Protein AF-0000000083479465 (afdb_homodimer)

Sequence (198 aa):
IEPIYNLNRIIRLQAVLEIITNQTAAALDLLADQSTQMRNAIYQHHMVLDYLLAEEGGVCAKLNESNCCIQIDDNGKAVKQLTKEMRKLAHVPVQTWGGIEPIYNLNRIIRLQAVLEIITNQTAAALDLLADQSTQMRNAIYQHHMVLDYLLAEEGGVCAKLNESNCCIQIDDNGKAVKQLTKEMRKLAHVPVQTWGG

Structure (mmCIF, N/CA/C/O backbone):
data_AF-0000000083479465-model_v1
#
loop_
_entity.id
_entity.type
_entity.pdbx_description
1 polymer 'ENR1 protein'
#
loop_
_atom_site.group_PDB
_atom_site.id
_atom_site.type_symbol
_atom_site.label_atom_id
_atom_site.label_alt_id
_atom_site.label_comp_id
_atom_site.label_asym_id
_atom_site.label_entity_id
_atom_site.label_seq_id
_atom_site.pdbx_PDB_ins_code
_atom_site.Cartn_x
_atom_site.Cartn_y
_atom_site.Cartn_z
_atom_site.occupancy
_atom_site.B_iso_or_equiv
_atom_site.auth_seq_id
_atom_site.auth_comp_id
_atom_site.auth_asym_id
_atom_site.auth_atom_id
_atom_site.pdbx_PDB_model_num
ATOM 1 N N . ILE A 1 1 ? -3.461 41.312 18.312 1 51.47 1 ILE A N 1
ATOM 2 C CA . ILE A 1 1 ? -3.863 40.875 16.984 1 51.47 1 ILE A CA 1
ATOM 3 C C . ILE A 1 1 ? -3.033 39.688 16.531 1 51.47 1 ILE A C 1
ATOM 5 O O . ILE A 1 1 ? -3.557 38.75 15.93 1 51.47 1 ILE A O 1
ATOM 9 N N . GLU A 1 2 ? -1.695 39.656 17.016 1 63.09 2 GLU A N 1
ATOM 10 C CA . GLU A 1 2 ? -0.665 38.688 16.641 1 63.09 2 GLU A CA 1
ATOM 11 C C . GLU A 1 2 ? -1.03 37.281 17.109 1 63.09 2 GLU A C 1
ATOM 13 O O . GLU A 1 2 ? -0.775 36.312 16.406 1 63.09 2 GLU A O 1
ATOM 18 N N . PRO A 1 3 ? -1.924 37.219 18.203 1 70.12 3 PRO A N 1
ATOM 19 C CA . PRO A 1 3 ? -2.283 35.906 18.734 1 70.12 3 PRO A CA 1
ATOM 20 C C . PRO A 1 3 ? -3.281 35.156 17.844 1 70.12 3 PRO A C 1
ATOM 22 O O . PRO A 1 3 ? -3.182 33.938 17.688 1 70.12 3 PRO A O 1
ATOM 25 N N . ILE A 1 4 ? -4.102 35.938 17.109 1 77.31 4 ILE A N 1
ATOM 26 C CA . ILE A 1 4 ? -5.141 35.281 16.312 1 77.31 4 ILE A CA 1
ATOM 27 C C . ILE A 1 4 ? -4.527 34.688 15.047 1 77.31 4 ILE A C 1
ATOM 29 O O . ILE A 1 4 ? -4.926 33.594 14.609 1 77.31 4 ILE A O 1
ATOM 33 N N . TYR A 1 5 ? -3.527 35.406 14.547 1 79.44 5 TYR A N 1
ATOM 34 C CA . TYR A 1 5 ? -2.869 34.906 13.344 1 79.44 5 TYR A CA 1
ATOM 35 C C . TYR A 1 5 ? -2.164 33.594 13.594 1 79.44 5 TYR A C 1
ATOM 37 O O . TYR A 1 5 ? -2.309 32.656 12.82 1 79.44 5 TYR A O 1
ATOM 45 N N . ASN A 1 6 ? -1.489 33.5 14.711 1 84.81 6 ASN A N 1
ATOM 46 C CA . ASN A 1 6 ? -0.799 32.25 15.062 1 84.81 6 ASN A CA 1
ATOM 47 C C . ASN A 1 6 ? -1.782 31.109 15.297 1 84.81 6 ASN A C 1
ATOM 49 O O . ASN A 1 6 ? -1.533 29.969 14.891 1 84.81 6 ASN A O 1
ATOM 53 N N . LEU A 1 7 ? -2.834 31.469 15.945 1 86.31 7 LEU A N 1
ATOM 54 C CA . LEU A 1 7 ? -3.855 30.453 16.188 1 86.31 7 LEU A CA 1
ATOM 55 C C . LEU A 1 7 ? -4.438 29.938 14.883 1 86.31 7 LEU A C 1
ATOM 57 O O . LEU A 1 7 ? -4.625 28.719 14.719 1 86.31 7 LEU A O 1
ATOM 61 N N . ASN A 1 8 ? -4.723 30.797 13.922 1 86.75 8 ASN A N 1
ATOM 62 C CA . ASN A 1 8 ? -5.242 30.406 12.617 1 86.75 8 ASN A CA 1
ATOM 63 C C . ASN A 1 8 ? -4.262 29.516 11.867 1 86.75 8 ASN A C 1
ATOM 65 O O . ASN A 1 8 ? -4.668 28.547 11.219 1 86.75 8 ASN A O 1
ATOM 69 N N . ARG A 1 9 ? -3.027 29.828 11.961 1 87.25 9 ARG A N 1
ATOM 70 C CA . ARG A 1 9 ? -2.01 29 11.305 1 87.25 9 ARG A CA 1
ATOM 71 C C . ARG A 1 9 ? -1.938 27.609 11.93 1 87.25 9 ARG A C 1
ATOM 73 O O . ARG A 1 9 ? -1.746 26.625 11.227 1 87.25 9 ARG A O 1
ATOM 80 N N . ILE A 1 10 ? -2.059 27.469 13.211 1 89.75 10 ILE A N 1
ATOM 81 C CA . ILE A 1 10 ? -2.027 26.188 13.906 1 89.75 10 ILE A CA 1
ATOM 82 C C . ILE A 1 10 ? -3.246 25.359 13.516 1 89.75 10 ILE A C 1
ATOM 84 O O . ILE A 1 10 ? -3.131 24.156 13.266 1 89.75 10 ILE A O 1
ATOM 88 N N . ILE A 1 11 ? -4.391 25.984 13.438 1 89.5 11 ILE A N 1
ATOM 89 C CA . ILE A 1 11 ? -5.621 25.297 13.047 1 89.5 11 ILE A CA 1
ATOM 90 C C . ILE A 1 11 ? -5.477 24.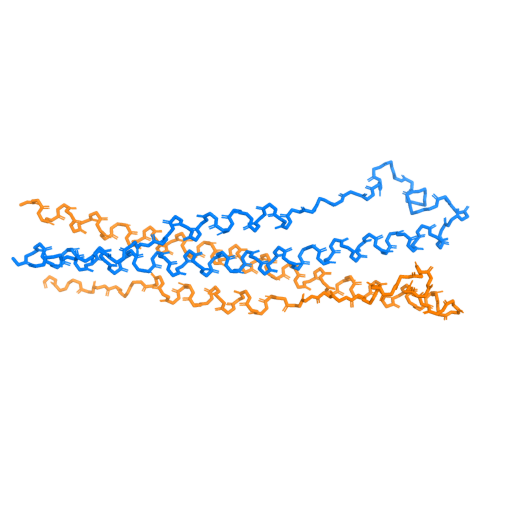766 11.625 1 89.5 11 ILE A C 1
ATOM 92 O O . ILE A 1 11 ? -5.863 23.625 11.344 1 89.5 11 ILE A O 1
ATOM 96 N N . ARG A 1 12 ? -4.93 25.516 10.734 1 89.62 12 ARG A N 1
ATOM 97 C CA . ARG A 1 12 ? -4.711 25.062 9.367 1 89.62 12 ARG A CA 1
ATOM 98 C C . ARG A 1 12 ? -3.738 23.891 9.328 1 89.62 12 ARG A C 1
ATOM 100 O O . ARG A 1 12 ? -3.949 22.922 8.586 1 89.62 12 ARG A O 1
ATOM 107 N N . LEU A 1 13 ? -2.699 23.984 10.102 1 92.06 13 LEU A N 1
ATOM 108 C CA . LEU A 1 13 ? -1.713 22.922 10.156 1 92.06 13 LEU A CA 1
ATOM 109 C C . LEU A 1 13 ? -2.34 21.625 10.68 1 92.06 13 LEU A C 1
ATOM 111 O O . LEU A 1 13 ? -2.033 20.547 10.188 1 92.06 13 LEU A O 1
ATOM 115 N N . GLN A 1 14 ? -3.143 21.734 11.641 1 93 14 GLN A N 1
ATOM 116 C CA . GLN A 1 14 ? -3.838 20.562 12.18 1 93 14 GLN A CA 1
ATOM 117 C C . GLN A 1 14 ? -4.738 19.922 11.125 1 93 14 GLN A C 1
ATOM 119 O O . GLN A 1 14 ? -4.801 18.703 11.016 1 93 14 GLN A O 1
ATOM 124 N N . ALA A 1 15 ? -5.434 20.719 10.391 1 92.88 15 ALA A N 1
ATOM 125 C CA . ALA A 1 15 ? -6.305 20.219 9.336 1 92.88 15 ALA A CA 1
ATOM 126 C C . ALA A 1 15 ? -5.496 19.516 8.25 1 92.88 15 ALA A C 1
ATOM 128 O O . ALA A 1 15 ? -5.879 18.438 7.789 1 92.88 15 ALA A O 1
ATOM 129 N N . VAL A 1 16 ? -4.434 20.078 7.863 1 94.06 16 VAL A N 1
ATOM 130 C CA . VAL A 1 16 ? -3.58 19.484 6.836 1 94.06 16 VAL A CA 1
ATOM 131 C C . VAL A 1 16 ? -3.008 18.172 7.336 1 94.06 16 VAL A C 1
ATOM 133 O O . VAL A 1 16 ? -2.975 17.172 6.598 1 94.06 16 VAL A O 1
ATOM 136 N N . LEU A 1 17 ? -2.58 18.109 8.539 1 95.88 17 LEU A N 1
ATOM 137 C CA . LEU A 1 17 ? -2.057 16.891 9.133 1 95.88 17 LEU A CA 1
ATOM 138 C C . LEU A 1 17 ? -3.107 15.781 9.117 1 95.88 17 LEU A C 1
ATOM 140 O O . LEU A 1 17 ? -2.803 14.633 8.789 1 95.88 17 LEU A O 1
ATOM 144 N N . GLU A 1 18 ? -4.293 16.094 9.484 1 96.62 18 GLU A N 1
ATOM 145 C CA . GLU A 1 18 ? -5.375 15.109 9.492 1 96.62 18 GLU A CA 1
ATOM 146 C C . GLU A 1 18 ? -5.629 14.555 8.094 1 96.62 18 GLU A C 1
ATOM 148 O O . GLU A 1 18 ? -5.762 13.344 7.906 1 96.62 18 GLU A O 1
ATOM 153 N N . ILE A 1 19 ? -5.695 15.398 7.113 1 97.19 19 ILE A N 1
ATOM 154 C CA . ILE A 1 19 ? -5.973 14.977 5.746 1 97.19 19 ILE A CA 1
ATOM 155 C C . ILE A 1 19 ? -4.84 14.086 5.238 1 97.19 19 ILE A C 1
ATOM 157 O O . ILE A 1 19 ? -5.086 13.023 4.668 1 97.19 19 ILE A O 1
ATOM 161 N N . ILE A 1 20 ? -3.623 14.492 5.477 1 97.94 20 ILE A N 1
ATOM 162 C CA . ILE A 1 20 ? -2.473 13.719 5.016 1 97.94 20 ILE A CA 1
ATOM 163 C C . ILE A 1 20 ? -2.459 12.352 5.695 1 97.94 20 ILE A C 1
ATOM 165 O O . ILE A 1 20 ? -2.158 11.344 5.062 1 97.94 20 ILE A O 1
ATOM 169 N N . THR A 1 21 ? -2.742 12.328 6.98 1 98.25 21 THR A N 1
ATOM 170 C CA . THR A 1 21 ? -2.797 11.07 7.707 1 98.25 21 THR A CA 1
ATOM 171 C C . THR A 1 21 ? -3.859 10.148 7.113 1 98.25 21 THR A C 1
ATOM 173 O O . THR A 1 21 ? -3.617 8.953 6.918 1 98.25 21 THR A O 1
ATOM 176 N N . ASN A 1 22 ? -5.012 10.703 6.801 1 98.06 22 ASN A N 1
ATOM 177 C CA . ASN A 1 22 ? -6.086 9.914 6.211 1 98.06 22 ASN A CA 1
ATOM 178 C C . ASN A 1 22 ? -5.703 9.383 4.832 1 98.06 22 ASN A C 1
ATOM 180 O O . ASN A 1 22 ? -5.996 8.234 4.504 1 98.06 22 ASN A O 1
ATOM 184 N N . GLN A 1 23 ? -5.066 10.18 4.066 1 98.5 23 GLN A N 1
ATOM 185 C CA . GLN A 1 23 ? -4.641 9.742 2.74 1 98.5 23 GLN A CA 1
ATOM 186 C C . GLN A 1 23 ? -3.539 8.695 2.83 1 98.5 23 GLN A C 1
ATOM 188 O O . GLN A 1 23 ? -3.529 7.73 2.061 1 98.5 23 GLN A O 1
ATOM 193 N N . THR A 1 24 ? -2.617 8.852 3.758 1 98.81 24 THR A N 1
ATOM 194 C CA . THR A 1 24 ? -1.591 7.844 3.992 1 98.81 24 THR A CA 1
ATOM 195 C C . THR A 1 24 ? -2.221 6.512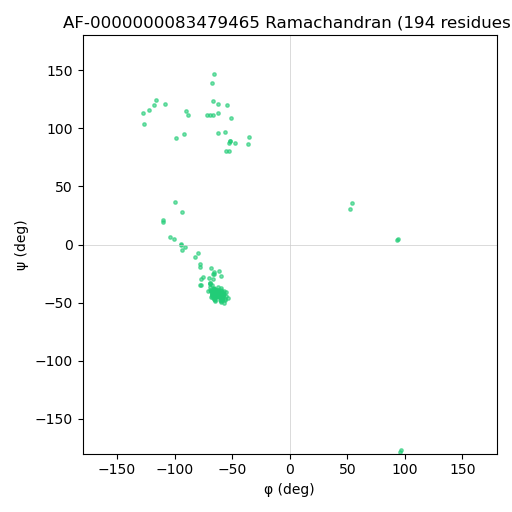 4.395 1 98.81 24 THR A C 1
ATOM 197 O O . THR A 1 24 ? -1.868 5.465 3.854 1 98.81 24 THR A O 1
ATOM 200 N N . ALA A 1 25 ? -3.15 6.578 5.348 1 98.75 25 ALA A N 1
ATOM 201 C CA . ALA A 1 25 ? -3.846 5.379 5.809 1 98.75 25 ALA A CA 1
ATOM 202 C C . ALA A 1 25 ? -4.586 4.699 4.66 1 98.75 25 ALA A C 1
ATOM 204 O O . ALA A 1 25 ? -4.559 3.471 4.535 1 98.75 25 ALA A O 1
ATOM 205 N N . ALA A 1 26 ? -5.203 5.461 3.846 1 98.75 26 ALA A N 1
ATOM 206 C CA . ALA A 1 26 ? -5.93 4.91 2.703 1 98.75 26 ALA A CA 1
ATOM 207 C C . ALA A 1 26 ? -4.98 4.207 1.739 1 98.75 26 ALA A C 1
ATOM 209 O O . ALA A 1 26 ? -5.293 3.129 1.226 1 98.75 26 ALA A O 1
ATOM 210 N N . ALA A 1 27 ? -3.852 4.832 1.471 1 98.81 27 ALA A N 1
ATOM 211 C CA . ALA A 1 27 ? -2.863 4.215 0.59 1 98.81 27 ALA A CA 1
ATOM 212 C C . ALA A 1 27 ? -2.354 2.9 1.176 1 98.81 27 ALA A C 1
ATOM 214 O O . ALA A 1 27 ? -2.227 1.902 0.461 1 98.81 27 ALA A O 1
ATOM 215 N N . LEU A 1 28 ? -2.096 2.926 2.434 1 98.75 28 LEU A N 1
ATOM 216 C CA . LEU A 1 28 ? -1.63 1.72 3.109 1 98.75 28 LEU A CA 1
ATOM 217 C C . LEU A 1 28 ? -2.695 0.63 3.076 1 98.75 28 LEU A C 1
ATOM 219 O O . LEU A 1 28 ? -2.379 -0.548 2.895 1 98.75 28 LEU A O 1
ATOM 223 N N . ASP A 1 29 ? -3.945 0.962 3.254 1 98.69 29 ASP A N 1
ATOM 224 C CA . ASP A 1 29 ? -5.035 -0.004 3.158 1 98.69 29 ASP A CA 1
ATOM 225 C C . ASP A 1 29 ? -5.062 -0.669 1.784 1 98.69 29 ASP A C 1
ATOM 227 O O . ASP A 1 29 ? -5.215 -1.888 1.682 1 98.69 29 ASP A O 1
ATOM 231 N N . LEU A 1 30 ? -4.957 0.184 0.794 1 98.5 30 LEU A N 1
ATOM 232 C CA . LEU A 1 30 ? -4.996 -0.327 -0.571 1 98.5 30 LEU A CA 1
ATOM 233 C C . LEU A 1 30 ? -3.852 -1.305 -0.819 1 98.5 30 LEU A C 1
ATOM 235 O O . LEU A 1 30 ? -4.055 -2.371 -1.405 1 98.5 30 LEU A O 1
ATOM 239 N N . LEU A 1 31 ? -2.662 -0.962 -0.35 1 98.38 31 LEU A N 1
ATOM 240 C CA . LEU A 1 31 ? -1.502 -1.824 -0.547 1 98.38 31 LEU A CA 1
ATOM 241 C C . LEU A 1 31 ? -1.63 -3.104 0.273 1 98.38 31 LEU A C 1
ATOM 243 O O . LEU A 1 31 ? -1.225 -4.18 -0.178 1 98.38 31 LEU A O 1
ATOM 247 N N . ALA A 1 32 ? -2.184 -2.994 1.429 1 98 32 ALA A N 1
ATOM 248 C CA . ALA A 1 32 ? -2.404 -4.172 2.266 1 98 32 ALA A CA 1
ATOM 249 C C . ALA A 1 32 ? -3.395 -5.129 1.613 1 98 32 ALA A C 1
ATOM 251 O O . ALA A 1 32 ? -3.178 -6.344 1.602 1 98 32 ALA A O 1
ATOM 252 N N . ASP A 1 33 ? -4.477 -4.59 1.079 1 96.94 33 ASP A N 1
ATOM 253 C CA . ASP A 1 33 ? -5.453 -5.422 0.384 1 96.94 33 ASP A CA 1
ATOM 254 C C . ASP A 1 33 ? -4.812 -6.164 -0.785 1 96.94 33 ASP A C 1
ATOM 256 O O . ASP A 1 33 ? -5.008 -7.371 -0.943 1 96.94 33 ASP A O 1
ATOM 260 N N . GLN A 1 34 ? -4.094 -5.414 -1.543 1 96.94 34 GLN A N 1
ATOM 261 C CA . GLN A 1 34 ? -3.461 -6.027 -2.705 1 96.94 34 GLN A CA 1
ATOM 262 C C . GLN A 1 34 ? -2.439 -7.078 -2.285 1 96.94 34 GLN A C 1
ATOM 264 O O . GLN A 1 34 ? -2.318 -8.125 -2.926 1 96.94 34 GLN A O 1
ATOM 269 N N . SER A 1 35 ? -1.685 -6.824 -1.268 1 96.06 35 SER A N 1
ATOM 270 C CA . SER A 1 35 ? -0.712 -7.785 -0.753 1 96.06 35 SER A CA 1
ATOM 271 C C . SER A 1 35 ? -1.391 -9.078 -0.309 1 96.06 35 SER A C 1
ATOM 273 O O . SER A 1 35 ? -0.879 -10.172 -0.56 1 96.06 35 SER A O 1
ATOM 275 N N . THR A 1 36 ? -2.496 -9.008 0.326 1 96.06 36 THR A N 1
ATOM 276 C CA . THR A 1 36 ? -3.25 -10.18 0.743 1 96.06 36 THR A CA 1
ATOM 277 C C . THR A 1 36 ? -3.707 -10.992 -0.469 1 96.06 36 THR A C 1
ATOM 279 O O . THR A 1 36 ? -3.611 -12.219 -0.475 1 96.06 36 THR A O 1
ATOM 282 N N . GLN A 1 37 ? -4.199 -10.273 -1.467 1 94.5 37 GLN A N 1
ATOM 283 C CA . GLN A 1 37 ? -4.617 -10.945 -2.693 1 94.5 37 GLN A CA 1
ATOM 284 C C . GLN A 1 37 ? -3.447 -11.656 -3.361 1 94.5 37 GLN A C 1
ATOM 286 O O . GLN A 1 37 ? -3.582 -12.789 -3.814 1 94.5 37 GLN A O 1
ATOM 291 N N . MET A 1 38 ? -2.293 -11.008 -3.426 1 95.12 38 MET A N 1
ATOM 292 C CA . MET A 1 38 ? -1.11 -11.602 -4.043 1 95.12 38 MET A CA 1
ATOM 293 C C . MET A 1 38 ? -0.644 -12.82 -3.258 1 95.12 38 MET A C 1
ATOM 295 O O . MET A 1 38 ? -0.289 -13.844 -3.846 1 95.12 38 MET A O 1
ATOM 299 N N . ARG A 1 39 ? -0.667 -12.664 -1.971 1 94.31 39 ARG A N 1
ATOM 300 C CA . ARG A 1 39 ? -0.305 -13.789 -1.111 1 94.31 39 ARG A CA 1
ATOM 301 C C . ARG A 1 39 ? -1.17 -15.008 -1.41 1 94.31 39 ARG A C 1
ATOM 303 O O . ARG A 1 39 ? -0.656 -16.125 -1.56 1 94.31 39 ARG A O 1
ATOM 310 N N . ASN A 1 40 ? -2.459 -14.844 -1.522 1 93.19 40 ASN A N 1
ATOM 311 C CA . ASN A 1 40 ? -3.383 -15.938 -1.794 1 93.19 40 ASN A CA 1
ATOM 312 C C . ASN A 1 40 ? -3.109 -16.578 -3.152 1 93.19 40 ASN A C 1
ATOM 314 O O . ASN A 1 40 ? -3.107 -17.797 -3.277 1 93.19 40 ASN A O 1
ATOM 318 N N . ALA A 1 41 ? -2.873 -15.742 -4.113 1 93.44 41 ALA A N 1
ATOM 319 C CA . ALA A 1 41 ? -2.592 -16.25 -5.453 1 93.44 41 ALA A CA 1
ATOM 320 C C . ALA A 1 41 ? -1.305 -17.078 -5.469 1 93.44 41 ALA A C 1
ATOM 322 O O . ALA A 1 41 ? -1.244 -18.141 -6.094 1 93.44 41 ALA A O 1
ATOM 323 N N . ILE A 1 42 ? -0.313 -16.609 -4.82 1 94.62 42 ILE A N 1
ATOM 324 C CA . ILE A 1 42 ? 0.971 -17.297 -4.758 1 94.62 42 ILE A CA 1
ATOM 325 C C . ILE A 1 42 ? 0.791 -18.656 -4.105 1 94.62 42 ILE A C 1
ATOM 327 O O . ILE A 1 42 ? 1.352 -19.656 -4.57 1 94.62 42 ILE A O 1
ATOM 331 N N . TYR A 1 43 ? -0.007 -18.719 -3.053 1 92.75 43 TYR A N 1
ATOM 332 C CA . TYR A 1 43 ? -0.27 -20 -2.383 1 92.75 43 TYR A CA 1
ATOM 333 C C . TYR A 1 43 ? -0.99 -20.969 -3.314 1 92.75 43 TYR A C 1
ATOM 335 O O . TYR A 1 43 ? -0.646 -22.141 -3.379 1 92.75 43 TYR A O 1
ATOM 343 N N . GLN A 1 44 ? -1.917 -20.438 -4.031 1 92.62 44 GLN A N 1
ATOM 344 C CA . GLN A 1 44 ? -2.641 -21.297 -4.973 1 92.62 44 GLN A CA 1
ATOM 345 C C . GLN A 1 44 ? -1.714 -21.812 -6.07 1 92.62 44 GLN A C 1
ATOM 347 O O . GLN A 1 44 ? -1.773 -22.984 -6.438 1 92.62 44 GLN A O 1
ATOM 352 N N . HIS A 1 45 ? -0.832 -21.047 -6.551 1 93.44 45 HIS A N 1
ATOM 353 C CA . HIS A 1 45 ? 0.135 -21.469 -7.559 1 93.44 45 HIS A CA 1
ATOM 354 C C . HIS A 1 45 ? 1.097 -22.516 -7.004 1 93.44 45 HIS A C 1
ATOM 356 O O . HIS A 1 45 ? 1.445 -23.469 -7.695 1 93.44 45 HIS A O 1
ATOM 362 N N . HIS A 1 46 ? 1.457 -22.281 -5.816 1 93.62 46 HIS A N 1
ATOM 363 C CA . HIS A 1 46 ? 2.332 -23.266 -5.18 1 93.62 46 HIS A CA 1
ATOM 364 C C . HIS A 1 46 ? 1.658 -24.625 -5.086 1 93.62 46 HIS A C 1
ATOM 366 O O . HIS A 1 46 ? 2.277 -25.641 -5.379 1 93.62 46 HIS A O 1
ATOM 372 N N . MET A 1 47 ? 0.422 -24.688 -4.742 1 92 47 MET A N 1
ATOM 373 C CA . MET A 1 47 ? -0.327 -25.938 -4.637 1 92 47 MET A CA 1
ATOM 374 C C . MET A 1 47 ? -0.424 -26.641 -5.996 1 92 47 MET A C 1
ATOM 376 O O . MET A 1 47 ? -0.22 -27.844 -6.094 1 92 47 MET A O 1
ATOM 380 N N . VAL A 1 48 ? -0.676 -25.844 -6.969 1 93.94 48 VAL A N 1
ATOM 381 C CA . VAL A 1 48 ? -0.815 -26.391 -8.312 1 93.94 48 VAL A CA 1
ATOM 382 C C . VAL A 1 48 ? 0.532 -26.922 -8.797 1 93.94 48 VAL A C 1
ATOM 384 O O . VAL A 1 48 ? 0.603 -28 -9.406 1 93.94 48 VAL A O 1
ATOM 387 N N . LEU A 1 49 ? 1.576 -26.25 -8.586 1 94.5 49 LEU A N 1
ATOM 388 C CA . LEU A 1 49 ? 2.916 -26.688 -8.969 1 94.5 49 LEU A CA 1
ATOM 389 C C . LEU A 1 49 ? 3.312 -27.953 -8.211 1 94.5 49 LEU A C 1
ATOM 391 O O . LEU A 1 49 ? 3.951 -28.844 -8.781 1 94.5 49 LEU A O 1
ATOM 395 N N . ASP A 1 50 ? 2.932 -27.938 -6.973 1 93.81 50 ASP A N 1
ATOM 396 C CA . ASP A 1 50 ? 3.186 -29.156 -6.199 1 93.81 50 ASP A CA 1
ATOM 397 C C . ASP A 1 50 ? 2.477 -30.359 -6.816 1 93.81 50 ASP A C 1
ATOM 399 O O . ASP A 1 50 ? 3.027 -31.453 -6.852 1 93.81 50 ASP A O 1
ATOM 403 N N . TYR A 1 51 ? 1.318 -30.109 -7.309 1 94.31 51 TYR A N 1
ATOM 404 C CA . TYR A 1 51 ? 0.571 -31.172 -7.98 1 94.31 51 TYR A CA 1
ATOM 405 C C . TYR A 1 51 ? 1.257 -31.578 -9.281 1 94.31 51 TYR A C 1
ATOM 407 O O . TYR A 1 51 ? 1.462 -32.781 -9.531 1 94.31 51 TYR A O 1
ATOM 415 N N . LEU A 1 52 ? 1.68 -30.641 -10.07 1 94.75 52 LEU A N 1
ATOM 416 C CA . LEU A 1 52 ? 2.287 -30.906 -11.367 1 94.75 52 LEU A CA 1
ATOM 417 C C . LEU A 1 52 ? 3.633 -31.609 -11.211 1 94.75 52 LEU A C 1
ATOM 419 O O . LEU A 1 52 ? 4.023 -32.406 -12.062 1 94.75 52 LEU A O 1
ATOM 423 N N . LEU A 1 53 ? 4.203 -31.359 -10.062 1 94.62 53 LEU A N 1
ATOM 424 C CA . LEU A 1 53 ? 5.527 -31.922 -9.828 1 94.62 53 LEU A CA 1
ATOM 425 C C . LEU A 1 53 ? 5.469 -33.031 -8.773 1 94.62 53 LEU A C 1
ATOM 427 O O . LEU A 1 53 ? 6.465 -33.281 -8.102 1 94.62 53 LEU A O 1
ATOM 431 N N . ALA A 1 54 ? 4.359 -33.531 -8.578 1 94.75 54 ALA A N 1
ATOM 432 C CA . ALA A 1 54 ? 4.148 -34.5 -7.512 1 94.75 54 ALA A CA 1
ATOM 433 C C . ALA A 1 54 ? 5.113 -35.688 -7.641 1 94.75 54 ALA A C 1
ATOM 435 O O . ALA A 1 54 ? 5.664 -36.156 -6.641 1 94.75 54 ALA A O 1
ATOM 436 N N . GLU A 1 55 ? 5.273 -36.188 -8.859 1 96.19 55 GLU A N 1
ATOM 437 C CA . GLU A 1 55 ? 6.152 -37.312 -9.102 1 96.19 55 GLU A CA 1
ATOM 438 C C . GLU A 1 55 ? 7.594 -37 -8.734 1 96.19 55 GLU A C 1
ATOM 440 O O . GLU A 1 55 ? 8.375 -37.875 -8.406 1 96.19 55 GLU A O 1
ATOM 445 N N . GLU A 1 56 ? 7.852 -35.719 -8.727 1 94.88 56 GLU A N 1
ATOM 446 C CA . GLU A 1 56 ? 9.211 -35.281 -8.438 1 94.88 56 GLU A CA 1
ATOM 447 C C . GLU A 1 56 ? 9.344 -34.812 -7 1 94.88 56 GLU A C 1
ATOM 449 O O . GLU A 1 56 ? 10.367 -34.219 -6.621 1 94.88 56 GLU A O 1
ATOM 454 N N . GLY A 1 57 ? 8.281 -34.969 -6.262 1 91.81 57 GLY A N 1
ATOM 455 C CA . GLY A 1 57 ? 8.328 -34.594 -4.855 1 91.81 57 GLY A CA 1
ATOM 456 C C . GLY A 1 57 ? 7.867 -33.188 -4.586 1 91.81 57 GLY A C 1
ATOM 457 O O . GLY A 1 57 ? 8.07 -32.656 -3.486 1 91.81 57 GLY A O 1
ATOM 458 N N . GLY A 1 58 ? 7.418 -32.531 -5.605 1 92.5 58 GLY A N 1
ATOM 459 C CA . GLY A 1 58 ? 6.898 -31.188 -5.434 1 92.5 58 GLY A CA 1
ATOM 460 C C . GLY A 1 58 ? 7.918 -30.109 -5.742 1 92.5 58 GLY A C 1
ATOM 461 O O . GLY A 1 58 ? 9 -30.406 -6.254 1 92.5 58 GLY A O 1
ATOM 462 N N . VAL A 1 59 ? 7.512 -28.906 -5.547 1 92.38 59 VAL A N 1
ATOM 463 C CA . VAL A 1 59 ? 8.289 -27.734 -5.918 1 92.38 59 VAL A CA 1
ATOM 464 C C . VAL A 1 59 ? 9.633 -27.75 -5.191 1 92.38 59 VAL A C 1
ATOM 466 O O . VAL A 1 59 ? 10.688 -27.594 -5.812 1 92.38 59 VAL A O 1
ATOM 469 N N . CYS A 1 60 ? 9.57 -27.969 -3.949 1 92.06 60 CYS A N 1
ATOM 470 C CA . CYS A 1 60 ? 10.789 -27.844 -3.148 1 92.06 60 CYS A CA 1
ATOM 471 C C . CYS A 1 60 ? 11.773 -28.953 -3.496 1 92.06 60 CYS A C 1
ATOM 473 O O . CYS A 1 60 ? 12.984 -28.719 -3.547 1 92.06 60 CYS A O 1
ATOM 475 N N . ALA A 1 61 ? 11.297 -30.141 -3.6 1 91.06 61 ALA A N 1
ATOM 476 C CA . ALA A 1 61 ? 12.172 -31.25 -3.996 1 91.06 61 ALA A CA 1
ATOM 477 C C . ALA A 1 61 ? 12.82 -30.969 -5.348 1 91.06 61 ALA A C 1
ATOM 479 O O . ALA A 1 61 ? 14.023 -31.188 -5.523 1 91.06 61 ALA A O 1
ATOM 480 N N . LYS A 1 62 ? 12.102 -30.453 -6.191 1 90.88 62 LYS A N 1
ATOM 481 C CA . LYS A 1 62 ? 12.602 -30.156 -7.535 1 90.88 62 LYS A CA 1
ATOM 482 C C . LYS A 1 62 ? 13.688 -29.094 -7.492 1 90.88 62 LYS A C 1
ATOM 484 O O . LYS A 1 62 ? 14.656 -29.172 -8.25 1 90.88 62 LYS A O 1
ATOM 489 N N . LEU A 1 63 ? 13.469 -28.172 -6.625 1 89.56 63 LEU A N 1
ATOM 490 C CA . LEU A 1 63 ? 14.422 -27.062 -6.52 1 89.56 63 LEU A CA 1
ATOM 491 C C . LEU A 1 63 ? 15.617 -27.469 -5.656 1 89.56 63 LEU A C 1
ATOM 493 O O . LEU A 1 63 ? 16.625 -26.766 -5.641 1 89.56 63 LEU A O 1
ATOM 497 N N . ASN A 1 64 ? 15.453 -28.609 -5.012 1 87.75 64 ASN A N 1
ATOM 498 C CA . ASN A 1 64 ? 16.5 -29.078 -4.117 1 87.75 64 ASN A CA 1
ATOM 499 C C . ASN A 1 64 ? 16.875 -28.031 -3.078 1 87.75 64 ASN A C 1
ATOM 501 O O . ASN A 1 64 ? 18.047 -27.734 -2.871 1 87.75 64 ASN A O 1
ATOM 505 N N . GLU A 1 65 ? 15.867 -27.391 -2.727 1 83.25 65 GLU A N 1
ATOM 506 C CA . GLU A 1 65 ? 16.078 -26.312 -1.76 1 83.25 65 GLU A CA 1
ATOM 507 C C . GLU A 1 65 ? 15.359 -26.594 -0.448 1 83.25 65 GLU A C 1
ATOM 509 O O . GLU A 1 65 ? 14.148 -26.859 -0.441 1 83.25 65 GLU A O 1
ATOM 514 N N . SER A 1 66 ? 16.141 -26.578 0.666 1 75.94 66 SER A N 1
ATOM 515 C CA . SER A 1 66 ? 15.586 -26.875 1.979 1 75.94 66 SER A CA 1
ATOM 516 C C . SER A 1 66 ? 14.664 -25.766 2.457 1 75.94 66 SER A C 1
ATOM 518 O O . SER A 1 66 ? 13.695 -26.016 3.178 1 75.94 66 SER A O 1
ATOM 520 N N . ASN A 1 67 ? 14.953 -24.625 2.01 1 77 67 ASN A N 1
ATOM 521 C CA . ASN A 1 67 ? 14.164 -23.484 2.465 1 77 67 ASN A CA 1
ATOM 522 C C . ASN A 1 67 ? 13.109 -23.094 1.436 1 77 67 ASN A C 1
ATOM 524 O O . ASN A 1 67 ? 12.852 -21.906 1.239 1 77 67 ASN A O 1
ATOM 528 N N . CYS A 1 68 ? 12.523 -23.984 0.762 1 79.62 68 CYS A N 1
ATOM 529 C CA . CYS A 1 68 ? 11.625 -23.734 -0.358 1 79.62 68 CYS A CA 1
ATOM 530 C C . CYS A 1 68 ? 10.172 -23.672 0.108 1 79.62 68 CYS A C 1
ATOM 532 O O . CYS A 1 68 ? 9.281 -23.312 -0.668 1 79.62 68 CYS A O 1
ATOM 534 N N . CYS A 1 69 ? 10.016 -23.969 1.46 1 78.44 69 CYS A N 1
ATOM 535 C CA . CYS A 1 69 ? 8.633 -23.953 1.924 1 78.44 69 CYS A CA 1
ATOM 536 C C . CYS A 1 69 ? 8.055 -22.547 1.87 1 78.44 69 CYS A C 1
ATOM 538 O O . CYS A 1 69 ? 8.703 -21.594 2.305 1 78.44 69 CYS A O 1
ATOM 540 N N . ILE A 1 70 ? 7.016 -22.484 1.169 1 85.06 70 ILE A N 1
ATOM 541 C CA . ILE A 1 70 ? 6.383 -21.188 0.989 1 85.06 70 ILE A CA 1
ATOM 542 C C . ILE A 1 70 ? 5.707 -20.75 2.289 1 85.06 70 ILE A C 1
ATOM 544 O O . ILE A 1 70 ? 4.969 -21.531 2.898 1 85.06 70 ILE A O 1
ATOM 548 N N . GLN A 1 71 ? 6.262 -19.703 2.906 1 88.44 71 GLN A N 1
ATOM 549 C CA . GLN A 1 71 ? 5.594 -19.031 4.012 1 88.44 71 GLN A CA 1
ATOM 550 C C . GLN A 1 71 ? 5.496 -17.531 3.754 1 88.44 71 GLN A C 1
ATOM 552 O O . GLN A 1 71 ? 6.508 -16.812 3.783 1 88.44 71 GLN A O 1
ATOM 557 N N . ILE A 1 72 ? 4.242 -17.109 3.576 1 91.81 72 ILE A N 1
ATOM 558 C CA . ILE A 1 72 ? 4.004 -15.68 3.387 1 91.81 72 ILE A CA 1
ATOM 559 C C . ILE A 1 72 ? 3.037 -15.172 4.457 1 91.81 72 ILE A C 1
ATOM 561 O O . ILE A 1 72 ? 1.866 -15.562 4.477 1 91.81 72 ILE A O 1
ATOM 565 N N . ASP A 1 73 ? 3.547 -14.305 5.262 1 91.62 73 ASP A N 1
ATOM 566 C CA . ASP A 1 73 ? 2.693 -13.75 6.309 1 91.62 73 ASP A CA 1
ATOM 567 C C . ASP A 1 73 ? 1.587 -12.883 5.711 1 91.62 73 ASP A C 1
ATOM 569 O O . ASP A 1 73 ? 1.789 -12.234 4.684 1 91.62 73 ASP A O 1
ATOM 573 N N . ASP A 1 74 ? 0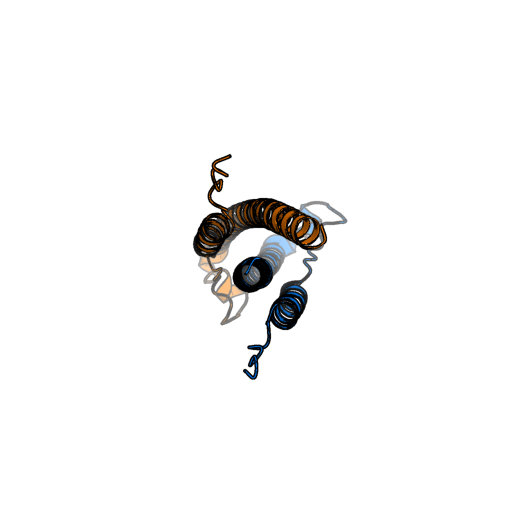.374 -13.047 6.316 1 91.38 74 ASP A N 1
ATOM 574 C CA . ASP A 1 74 ? -0.697 -12.117 5.969 1 91.38 74 ASP A CA 1
ATOM 575 C C . ASP A 1 74 ? -0.716 -10.922 6.914 1 91.38 74 ASP A C 1
ATOM 577 O O . ASP A 1 74 ? -1.413 -10.938 7.93 1 91.38 74 ASP A O 1
ATOM 581 N N . ASN A 1 75 ? -0.082 -9.914 6.484 1 95.56 75 ASN A N 1
ATOM 582 C CA . ASN A 1 75 ? 0.043 -8.742 7.344 1 95.56 75 ASN A CA 1
ATOM 583 C C . ASN A 1 75 ? -1.052 -7.715 7.055 1 95.56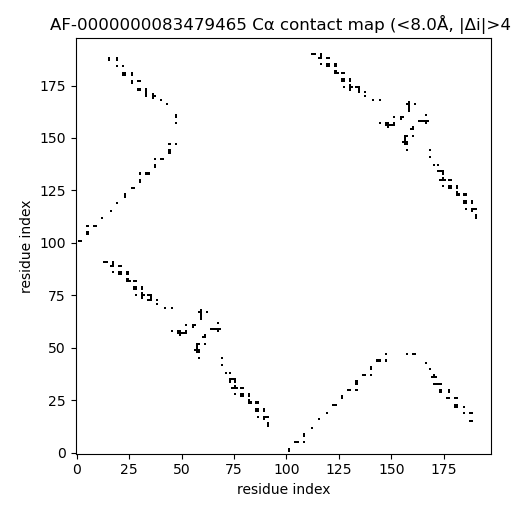 75 ASN A C 1
ATOM 585 O O . ASN A 1 75 ? -1.069 -6.637 7.648 1 95.56 75 ASN A O 1
ATOM 589 N N . GLY A 1 76 ? -1.861 -7.984 6.176 1 96.12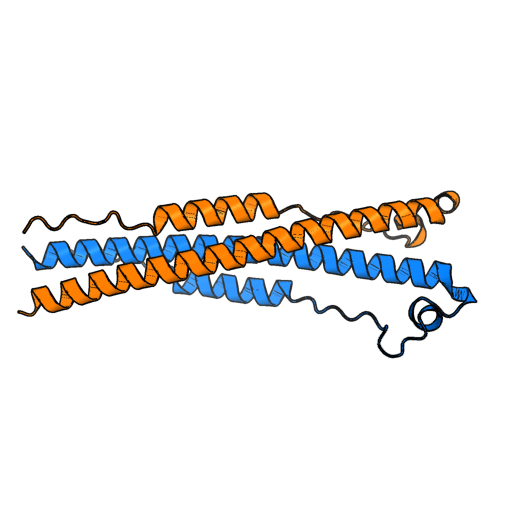 76 GLY A N 1
ATOM 590 C CA . GLY A 1 76 ? -2.9 -7.043 5.793 1 96.12 76 GLY A CA 1
ATOM 591 C C . GLY A 1 76 ? -3.783 -6.625 6.949 1 96.12 76 GLY A C 1
ATOM 592 O O . GLY A 1 76 ? -4.066 -5.438 7.125 1 96.12 76 GLY A O 1
ATOM 593 N N . LYS A 1 77 ? -4.141 -7.527 7.738 1 95.19 77 LYS A N 1
ATOM 594 C CA . LYS A 1 77 ? -4.996 -7.223 8.883 1 95.19 77 LYS A CA 1
ATOM 595 C C . LYS A 1 77 ? -4.277 -6.316 9.883 1 95.19 77 LYS A C 1
ATOM 597 O O . LYS A 1 77 ? -4.867 -5.363 10.391 1 95.19 77 LYS A O 1
ATOM 602 N N . ALA A 1 78 ? -3.082 -6.688 10.18 1 97.62 78 ALA A N 1
ATOM 603 C CA . ALA A 1 78 ? -2.295 -5.875 11.102 1 97.62 78 ALA A CA 1
ATOM 604 C C . ALA A 1 78 ? -2.145 -4.445 10.586 1 97.62 78 ALA A C 1
ATOM 606 O O . ALA A 1 78 ? -2.271 -3.484 11.352 1 97.62 78 ALA A O 1
ATOM 607 N N . VAL A 1 79 ? -1.871 -4.273 9.305 1 98.38 79 VAL A N 1
ATOM 608 C CA . VAL A 1 79 ? -1.739 -2.957 8.688 1 98.38 79 VAL A CA 1
ATOM 609 C C . VAL A 1 79 ? -3.051 -2.188 8.828 1 98.38 79 VAL A C 1
ATOM 611 O O . VAL A 1 79 ? -3.051 -1.011 9.203 1 98.38 79 VAL A O 1
ATOM 614 N N . LYS A 1 80 ? -4.145 -2.814 8.641 1 97.81 80 LYS A N 1
ATOM 615 C CA . LYS A 1 80 ? -5.441 -2.146 8.695 1 97.81 80 LYS A CA 1
ATOM 616 C C . LYS A 1 80 ? -5.777 -1.714 10.125 1 97.81 80 LYS A C 1
ATOM 618 O O . LYS A 1 80 ? -6.414 -0.678 10.328 1 97.81 80 LYS A O 1
ATOM 623 N N . GLN A 1 81 ? -5.336 -2.482 11.055 1 98.06 81 GLN A N 1
ATOM 624 C CA . GLN A 1 81 ? -5.496 -2.062 12.445 1 98.06 81 GLN A CA 1
ATOM 625 C C . GLN A 1 81 ? -4.672 -0.812 12.742 1 98.06 81 GLN A C 1
ATOM 627 O O . GLN A 1 81 ? -5.148 0.106 13.414 1 98.06 81 GLN A O 1
ATOM 632 N N . LEU A 1 82 ? -3.494 -0.77 12.281 1 98.56 82 LEU A N 1
ATOM 633 C CA . LEU A 1 82 ? -2.633 0.391 12.477 1 98.56 82 LEU A CA 1
ATOM 634 C C . LEU A 1 82 ? -3.227 1.626 11.805 1 98.56 82 LEU A C 1
ATOM 636 O O . LEU A 1 82 ? -3.207 2.719 12.383 1 98.56 82 LEU A O 1
ATOM 640 N N . THR A 1 83 ? -3.746 1.419 10.602 1 98.62 83 THR A N 1
ATOM 641 C CA . THR A 1 83 ? -4.289 2.572 9.891 1 98.62 83 THR A CA 1
ATOM 642 C C . THR A 1 83 ? -5.559 3.078 10.57 1 98.62 83 THR A C 1
ATOM 644 O O . THR A 1 83 ? -5.832 4.281 10.57 1 98.62 83 THR A O 1
ATOM 647 N N . LYS A 1 84 ? -6.32 2.217 11.125 1 98.19 84 LYS A N 1
ATOM 648 C CA . LYS A 1 84 ? -7.469 2.631 11.93 1 98.19 84 LYS A CA 1
ATOM 649 C C . LYS A 1 84 ? -7.039 3.521 13.094 1 98.19 84 LYS A C 1
ATOM 651 O O . LYS A 1 84 ? -7.656 4.559 13.352 1 98.19 84 LYS A O 1
ATOM 656 N N . GLU A 1 85 ? -6.008 3.141 13.758 1 98.06 85 GLU A N 1
ATOM 657 C CA . GLU A 1 85 ? -5.488 3.918 14.883 1 98.06 85 GLU A CA 1
ATOM 658 C C . GLU A 1 85 ? -4.938 5.262 14.414 1 98.06 85 GLU A C 1
ATOM 660 O O . GLU A 1 85 ? -5.09 6.273 15.094 1 98.06 85 GLU A O 1
ATOM 665 N N . MET A 1 86 ? -4.289 5.27 13.273 1 98.19 86 MET A N 1
ATOM 666 C CA . MET A 1 86 ? -3.793 6.512 12.688 1 98.19 86 MET A CA 1
ATOM 667 C C . MET A 1 86 ? -4.926 7.516 12.5 1 98.19 86 MET A C 1
ATOM 669 O O . MET A 1 86 ? -4.793 8.688 12.859 1 98.19 86 MET A O 1
ATOM 673 N N . ARG A 1 87 ? -6.004 7.055 11.93 1 97.62 87 ARG A N 1
ATOM 674 C CA . ARG A 1 87 ? -7.152 7.91 11.664 1 97.62 87 ARG A CA 1
ATOM 675 C C . ARG A 1 87 ? -7.762 8.438 12.953 1 97.62 87 ARG A C 1
ATOM 677 O O . ARG A 1 87 ? -8.133 9.609 13.039 1 97.62 87 ARG A O 1
ATOM 684 N N . LYS A 1 88 ? -7.805 7.586 13.922 1 96.38 88 LYS A N 1
ATOM 685 C CA . LYS A 1 88 ? -8.352 7.988 15.219 1 96.38 88 LYS A CA 1
ATOM 686 C C . LYS A 1 88 ? -7.5 9.078 15.859 1 96.38 88 LYS A C 1
ATOM 688 O O . LYS A 1 88 ? -8.031 10.062 16.375 1 96.38 88 LYS A O 1
ATOM 693 N N . LEU A 1 89 ? -6.25 8.953 15.82 1 95 89 LEU A N 1
ATOM 694 C CA . LEU A 1 89 ? -5.316 9.891 16.438 1 95 89 LEU A CA 1
ATOM 695 C C . LEU A 1 89 ? -5.352 11.234 15.711 1 95 89 LEU A C 1
ATOM 697 O O . LEU A 1 89 ? -5.254 12.289 16.344 1 95 89 LEU A O 1
ATOM 701 N N . ALA A 1 90 ? -5.438 11.188 14.414 1 94.81 90 ALA A N 1
ATOM 702 C CA . ALA A 1 90 ? -5.348 12.414 13.625 1 94.81 90 ALA A CA 1
ATOM 703 C C . ALA A 1 90 ? -6.656 13.195 13.664 1 94.81 90 ALA A C 1
ATOM 705 O O . ALA A 1 90 ? -6.695 14.375 13.312 1 94.81 90 ALA A O 1
ATOM 706 N N . HIS A 1 91 ? -7.688 12.508 14.023 1 89.88 91 HIS A N 1
ATOM 707 C CA . HIS A 1 91 ? -8.984 13.172 14.062 1 89.88 91 HIS A CA 1
ATOM 708 C C . HIS A 1 91 ? -8.992 14.305 15.086 1 89.88 91 HIS A C 1
ATOM 710 O O . HIS A 1 91 ? -8.664 14.094 16.25 1 89.88 91 HIS A O 1
ATOM 716 N N . VAL A 1 92 ? -9.102 15.578 14.695 1 78.44 92 VAL A N 1
ATOM 717 C CA . VAL A 1 92 ? -9.195 16.766 15.539 1 78.44 92 VAL A CA 1
ATOM 718 C C . VAL A 1 92 ? -10.664 17.062 15.844 1 78.44 92 VAL A C 1
ATOM 720 O O . VAL A 1 92 ? -11.438 17.375 14.938 1 78.44 92 VAL A O 1
ATOM 723 N N . PRO A 1 93 ? -10.922 16.922 17.109 1 68.06 93 PRO A N 1
ATOM 724 C CA . PRO A 1 93 ? -12.297 17.297 17.453 1 68.06 93 PRO A CA 1
ATOM 725 C C . PRO A 1 93 ? -12.609 18.766 17.172 1 68.06 93 PRO A C 1
ATOM 727 O O . PRO A 1 93 ? -11.719 19.609 17.266 1 68.06 93 PRO A O 1
ATOM 730 N N . VAL A 1 94 ? -13.609 19.156 16.328 1 60.06 94 VAL A N 1
ATOM 731 C CA . VAL A 1 94 ? -14.078 20.516 16.172 1 60.06 94 VAL A CA 1
ATOM 732 C C . VAL A 1 94 ? -14.031 21.25 17.516 1 60.06 94 VAL A C 1
ATOM 734 O O . VAL A 1 94 ? -14.625 20.797 18.484 1 60.06 94 VAL A O 1
ATOM 737 N N . GLN A 1 95 ? -12.93 21.922 17.766 1 57.44 95 GLN A N 1
ATOM 738 C CA . GLN A 1 95 ? -13 22.75 18.969 1 57.44 95 GLN A CA 1
ATOM 739 C C . GLN A 1 95 ? -14.078 23.812 18.844 1 57.44 95 GLN A C 1
ATOM 741 O O . GLN A 1 95 ? -14.172 24.484 17.812 1 57.44 95 GLN A O 1
ATOM 746 N N . THR A 1 96 ? -15.234 23.594 19.328 1 49.19 96 THR A N 1
ATOM 747 C CA . THR A 1 96 ? -16.203 24.688 19.5 1 49.19 96 THR A CA 1
ATOM 748 C C . THR A 1 96 ? -15.609 25.797 20.344 1 49.19 96 THR A C 1
ATOM 750 O O . THR A 1 96 ? -15.227 25.578 21.5 1 49.19 96 THR A O 1
ATOM 753 N N . TRP A 1 97 ? -14.828 26.641 19.812 1 44.56 97 TRP A N 1
ATOM 754 C CA . TRP A 1 97 ? -14.477 27.859 20.547 1 44.56 97 TRP A CA 1
ATOM 755 C C . TRP A 1 97 ? -15.727 28.594 21.031 1 44.56 97 TRP A C 1
ATOM 757 O O . TRP A 1 97 ? -16.609 28.906 20.234 1 44.56 97 TRP A O 1
ATOM 767 N N . GLY A 1 98 ? -16.156 28.219 22.125 1 41.06 98 GLY A N 1
ATOM 768 C CA . GLY A 1 98 ? -17.109 29.141 22.734 1 41.06 98 GLY A CA 1
ATOM 769 C C . GLY A 1 98 ? -16.594 30.562 22.812 1 41.06 98 GLY A C 1
ATOM 770 O O . GLY A 1 98 ? -15.594 30.828 23.469 1 41.06 98 GLY A O 1
ATOM 771 N N . GLY A 1 99 ? -16.812 31.422 21.781 1 35.03 99 GLY A N 1
ATOM 772 C CA . GLY A 1 99 ? -16.922 32.844 22.094 1 35.03 99 GLY A CA 1
ATOM 773 C C . GLY A 1 99 ? -17.938 33.156 23.172 1 35.03 99 GLY A C 1
ATOM 774 O O . GLY A 1 99 ? -18.812 32.344 23.453 1 35.03 99 GLY A O 1
ATOM 775 N N . ILE B 1 1 ? 7.68 39.312 22.859 1 50.97 1 ILE B N 1
ATOM 776 C CA . ILE B 1 1 ? 8.711 38.344 22.484 1 50.97 1 ILE B CA 1
ATOM 777 C C . ILE B 1 1 ? 8.062 37 22.234 1 50.97 1 ILE B C 1
ATOM 779 O O . ILE B 1 1 ? 8.445 36.281 21.297 1 50.97 1 ILE B O 1
ATOM 783 N N . GLU B 1 2 ? 7.008 36.688 23.094 1 63.06 2 GLU B N 1
ATOM 784 C CA . GLU B 1 2 ? 6.297 35.438 23.156 1 63.06 2 GLU B CA 1
ATOM 785 C C . GLU B 1 2 ? 5.633 35.094 21.828 1 63.06 2 GLU B C 1
ATOM 787 O O . GLU B 1 2 ? 5.633 33.938 21.406 1 63.06 2 GLU B O 1
ATOM 792 N N . PRO B 1 3 ? 5.332 36.188 21.109 1 68.56 3 PRO B N 1
ATOM 793 C CA . PRO B 1 3 ? 4.633 35.938 19.844 1 68.56 3 PRO B CA 1
ATOM 794 C C . PRO B 1 3 ? 5.562 35.438 18.734 1 68.56 3 PRO B C 1
ATOM 796 O O . PRO B 1 3 ? 5.188 34.562 17.969 1 68.56 3 PRO B O 1
ATOM 799 N N . ILE B 1 4 ? 6.82 35.844 18.797 1 74.88 4 ILE B N 1
ATOM 800 C CA . ILE B 1 4 ? 7.734 35.5 17.719 1 74.88 4 ILE B CA 1
ATOM 801 C C . ILE B 1 4 ? 8.172 34.031 17.875 1 74.88 4 ILE B C 1
ATOM 803 O O . ILE B 1 4 ? 8.305 33.312 16.891 1 74.88 4 ILE B O 1
ATOM 807 N N . TYR B 1 5 ? 8.328 33.562 19.156 1 78.62 5 TYR B N 1
ATOM 808 C CA . TYR B 1 5 ? 8.719 32.188 19.422 1 78.62 5 TYR B CA 1
ATOM 809 C C . TYR B 1 5 ? 7.656 31.219 18.938 1 78.62 5 TYR B C 1
ATOM 811 O O . TYR B 1 5 ? 7.969 30.203 18.297 1 78.62 5 TYR B O 1
ATOM 819 N N . ASN B 1 6 ? 6.414 31.562 19.156 1 84.56 6 ASN B N 1
ATOM 820 C CA . ASN B 1 6 ? 5.324 30.703 18.719 1 84.56 6 ASN B CA 1
ATOM 821 C C . ASN B 1 6 ? 5.25 30.625 17.188 1 84.56 6 ASN B C 1
ATOM 823 O O . ASN B 1 6 ? 5.035 29.547 16.625 1 84.56 6 ASN B O 1
ATOM 827 N N . LEU B 1 7 ? 5.449 31.719 16.578 1 86.38 7 LEU B N 1
ATOM 828 C CA . LEU B 1 7 ? 5.418 31.75 15.109 1 86.38 7 LEU B CA 1
ATOM 829 C C . LEU B 1 7 ? 6.551 30.922 14.531 1 86.38 7 LEU B C 1
ATOM 831 O O . LEU B 1 7 ? 6.344 30.172 13.57 1 86.38 7 LEU B O 1
ATOM 835 N N . ASN B 1 8 ? 7.746 31.047 15.109 1 87.44 8 ASN B N 1
ATOM 836 C CA . ASN B 1 8 ? 8.883 30.25 14.648 1 87.44 8 ASN B CA 1
ATOM 837 C C . ASN B 1 8 ? 8.625 28.766 14.805 1 87.44 8 ASN B C 1
ATOM 839 O O . ASN B 1 8 ? 8.992 27.969 13.93 1 87.44 8 ASN B O 1
ATOM 843 N N . ARG B 1 9 ? 8.102 28.359 15.914 1 89.81 9 ARG B N 1
ATOM 844 C CA . ARG B 1 9 ? 7.77 26.953 16.141 1 89.81 9 ARG B CA 1
ATOM 845 C C . ARG B 1 9 ? 6.758 26.453 15.117 1 89.81 9 ARG B C 1
ATOM 847 O O . ARG B 1 9 ? 6.863 25.328 14.633 1 89.81 9 ARG B O 1
ATOM 854 N N . ILE B 1 10 ? 5.777 27.25 14.734 1 91.5 10 ILE B N 1
ATOM 855 C CA . ILE B 1 10 ? 4.754 26.875 13.766 1 91.5 10 ILE B CA 1
ATOM 856 C C . ILE B 1 10 ? 5.391 26.719 12.383 1 91.5 10 ILE B C 1
ATOM 858 O O . ILE B 1 10 ? 5.09 25.781 11.656 1 91.5 10 ILE B O 1
ATOM 862 N N . ILE B 1 11 ? 6.258 27.656 12.078 1 89.88 11 ILE B N 1
ATOM 863 C CA . ILE B 1 11 ? 6.945 27.594 10.789 1 89.88 11 ILE B CA 1
ATOM 864 C C . ILE B 1 11 ? 7.781 26.328 10.711 1 89.88 11 ILE B C 1
ATOM 866 O O . ILE B 1 11 ? 7.789 25.641 9.68 1 89.88 11 ILE B O 1
ATOM 870 N N . ARG B 1 12 ? 8.469 25.984 11.711 1 92.56 12 ARG B N 1
ATOM 871 C CA . ARG B 1 12 ? 9.266 24.766 11.734 1 92.56 12 ARG B CA 1
ATOM 872 C C . ARG B 1 12 ? 8.383 23.531 11.625 1 92.56 12 ARG B C 1
ATOM 874 O O . ARG B 1 12 ? 8.727 22.578 10.914 1 92.56 12 ARG B O 1
ATOM 881 N N . LEU B 1 13 ? 7.277 23.469 12.336 1 92.81 13 LEU B N 1
ATOM 882 C CA . LEU B 1 13 ? 6.348 22.344 12.266 1 92.81 13 LEU B CA 1
ATOM 883 C C . LEU B 1 13 ? 5.812 22.172 10.844 1 92.81 13 LEU B C 1
ATOM 885 O O . LEU B 1 13 ? 5.656 21.047 10.367 1 92.81 13 LEU B O 1
ATOM 889 N N . GLN B 1 14 ? 5.531 23.266 10.211 1 93.5 14 GLN B N 1
ATOM 890 C CA . GLN B 1 14 ? 5.055 23.219 8.828 1 93.5 14 GLN B CA 1
ATOM 891 C C . GLN B 1 14 ? 6.113 22.609 7.906 1 93.5 14 GLN B C 1
ATOM 893 O O . GLN B 1 14 ? 5.793 21.812 7.027 1 93.5 14 GLN B O 1
ATOM 898 N N . ALA B 1 15 ? 7.32 23.016 8.133 1 92.94 15 ALA B N 1
ATOM 899 C CA . ALA B 1 15 ? 8.406 22.484 7.309 1 92.94 15 ALA B CA 1
ATOM 900 C C . ALA B 1 15 ? 8.594 21 7.543 1 92.94 15 ALA B C 1
ATOM 902 O O . ALA B 1 15 ? 8.766 20.234 6.59 1 92.94 15 ALA B O 1
ATOM 903 N N . VAL B 1 16 ? 8.625 20.562 8.742 1 94.75 16 VAL B N 1
ATOM 904 C CA . VAL B 1 16 ? 8.781 19.156 9.086 1 94.75 16 VAL B CA 1
ATOM 905 C C . VAL B 1 16 ? 7.629 18.344 8.5 1 94.75 16 VAL B C 1
ATOM 907 O O . VAL B 1 16 ? 7.836 17.266 7.957 1 94.75 16 VAL B O 1
ATOM 910 N N . LEU B 1 17 ? 6.383 18.844 8.578 1 96.44 17 LEU B N 1
ATOM 911 C CA . LEU B 1 17 ? 5.223 18.156 8.016 1 96.44 17 LEU B CA 1
ATOM 912 C C . LEU B 1 17 ? 5.375 17.969 6.512 1 96.44 17 LEU B C 1
ATOM 914 O O . LEU B 1 17 ? 5.074 16.891 5.977 1 96.44 17 LEU B O 1
ATOM 918 N N . GLU B 1 18 ? 5.852 18.969 5.863 1 96.69 18 GLU B N 1
ATOM 919 C CA . GLU B 1 18 ? 6.047 18.891 4.418 1 96.69 18 GLU B CA 1
ATOM 920 C C . GLU B 1 18 ? 7.086 17.828 4.066 1 96.69 18 GLU B C 1
ATOM 922 O O . GLU B 1 18 ? 6.871 17.016 3.164 1 96.69 18 GLU B O 1
ATOM 927 N N . ILE B 1 19 ? 8.148 17.797 4.762 1 97.31 19 ILE B N 1
ATOM 928 C CA . ILE B 1 19 ? 9.234 16.859 4.488 1 97.31 19 ILE B CA 1
ATOM 929 C C . ILE B 1 19 ? 8.75 15.43 4.734 1 97.31 19 ILE B C 1
ATOM 931 O O . ILE B 1 19 ? 8.945 14.547 3.895 1 97.31 19 ILE B O 1
ATOM 935 N N . ILE B 1 20 ? 8.109 15.148 5.887 1 98.06 20 ILE B N 1
ATOM 936 C CA . ILE B 1 20 ? 7.617 13.82 6.223 1 98.06 20 ILE B CA 1
ATOM 937 C C . ILE B 1 20 ? 6.582 13.375 5.191 1 98.06 20 ILE B C 1
ATOM 939 O O . ILE B 1 20 ? 6.57 12.211 4.777 1 98.06 20 ILE B O 1
ATOM 943 N N . THR B 1 21 ? 5.73 14.273 4.793 1 98.38 21 THR B N 1
ATOM 944 C CA . THR B 1 21 ? 4.719 13.953 3.793 1 98.38 21 THR B CA 1
ATOM 945 C C . THR B 1 21 ? 5.371 13.539 2.479 1 98.38 21 THR B C 1
ATOM 947 O O . THR B 1 21 ? 4.984 12.539 1.874 1 98.38 21 THR B O 1
ATOM 950 N N . ASN B 1 22 ? 6.395 14.305 2.076 1 98.06 22 ASN B N 1
ATOM 951 C CA . ASN B 1 22 ? 7.082 13.992 0.83 1 98.06 22 ASN B CA 1
ATOM 952 C C . ASN B 1 22 ? 7.785 12.641 0.905 1 98.06 22 ASN B C 1
ATOM 954 O O . ASN B 1 22 ? 7.746 11.859 -0.05 1 98.06 22 ASN B O 1
ATOM 958 N N . GLN B 1 23 ? 8.375 12.367 1.967 1 98.5 23 GLN B N 1
ATOM 959 C CA . GLN B 1 23 ? 9.055 11.086 2.145 1 98.5 23 GLN B CA 1
ATOM 960 C C . GLN B 1 23 ? 8.055 9.938 2.201 1 98.5 23 GLN B C 1
ATOM 962 O O . GLN B 1 23 ? 8.281 8.875 1.617 1 98.5 23 GLN B O 1
ATOM 967 N N . THR B 1 24 ? 6.93 10.094 2.926 1 98.75 24 THR B N 1
ATOM 968 C CA . THR B 1 24 ? 5.879 9.086 2.98 1 98.75 24 THR B CA 1
ATOM 969 C C . THR B 1 24 ? 5.32 8.812 1.586 1 98.75 24 THR B C 1
ATOM 971 O O . THR B 1 24 ? 5.18 7.656 1.185 1 98.75 24 THR B O 1
ATOM 974 N N . ALA B 1 25 ? 5.09 9.883 0.875 1 98.75 25 ALA B N 1
ATOM 975 C CA . ALA B 1 25 ? 4.562 9.742 -0.481 1 98.75 25 ALA B CA 1
ATOM 976 C C . ALA B 1 25 ? 5.543 8.992 -1.377 1 98.75 25 ALA B C 1
ATOM 978 O O . ALA B 1 25 ? 5.141 8.133 -2.164 1 98.75 25 ALA B O 1
ATOM 979 N N . ALA B 1 26 ? 6.777 9.297 -1.254 1 98.69 26 ALA B N 1
ATOM 980 C CA . ALA B 1 26 ? 7.789 8.617 -2.059 1 98.69 26 ALA B CA 1
ATOM 981 C C . ALA B 1 26 ? 7.84 7.125 -1.734 1 98.69 26 ALA B C 1
ATOM 983 O O . ALA B 1 26 ? 7.945 6.293 -2.637 1 98.69 26 ALA B O 1
ATOM 984 N N . ALA B 1 27 ? 7.801 6.785 -0.446 1 98.75 27 ALA B N 1
ATOM 985 C CA . ALA B 1 27 ? 7.805 5.383 -0.029 1 98.75 27 ALA B CA 1
ATOM 986 C C . ALA B 1 27 ? 6.578 4.648 -0.566 1 98.75 27 ALA B C 1
ATOM 988 O O . ALA B 1 27 ? 6.691 3.533 -1.078 1 98.75 27 ALA B O 1
ATOM 989 N N . LEU B 1 28 ? 5.449 5.297 -0.479 1 98.81 28 LEU B N 1
ATOM 990 C CA . LEU B 1 28 ? 4.215 4.695 -0.969 1 98.81 28 LEU B CA 1
ATOM 991 C C . LEU B 1 28 ? 4.262 4.512 -2.482 1 98.81 28 LEU B C 1
ATOM 993 O O . LEU B 1 28 ? 3.777 3.508 -3.006 1 98.81 28 LEU B O 1
ATOM 997 N N . ASP B 1 29 ? 4.859 5.492 -3.184 1 98.69 29 ASP B N 1
ATOM 998 C CA . ASP B 1 29 ? 5.027 5.359 -4.629 1 98.69 29 ASP B CA 1
ATOM 999 C C . ASP B 1 29 ? 5.867 4.129 -4.973 1 98.69 29 ASP B C 1
ATOM 1001 O O . ASP B 1 29 ? 5.516 3.365 -5.871 1 98.69 29 ASP B O 1
ATOM 1005 N N . LEU B 1 30 ? 6.918 3.98 -4.297 1 98.62 30 LEU B N 1
ATOM 1006 C CA . LEU B 1 30 ? 7.812 2.861 -4.555 1 98.62 30 LEU B CA 1
ATOM 1007 C C . LEU B 1 30 ? 7.113 1.531 -4.297 1 98.62 30 LEU B C 1
ATOM 1009 O O . LEU B 1 30 ? 7.234 0.597 -5.094 1 98.62 30 LEU B O 1
ATOM 1013 N N . LEU B 1 31 ? 6.387 1.44 -3.207 1 98.44 31 LEU B N 1
ATOM 1014 C CA . LEU B 1 31 ? 5.664 0.218 -2.875 1 98.44 31 LEU B CA 1
ATOM 1015 C C . LEU B 1 31 ? 4.566 -0.06 -3.896 1 98.44 31 LEU B C 1
ATOM 1017 O O . LEU B 1 31 ? 4.344 -1.212 -4.277 1 98.44 31 LEU B O 1
ATOM 1021 N N . ALA B 1 32 ? 3.92 0.99 -4.312 1 98.38 32 ALA B N 1
ATOM 1022 C CA . ALA B 1 32 ? 2.873 0.84 -5.316 1 98.38 32 ALA B CA 1
ATOM 1023 C C . ALA B 1 32 ? 3.445 0.314 -6.633 1 98.38 32 ALA B C 1
ATOM 1025 O O . ALA B 1 32 ? 2.865 -0.576 -7.258 1 98.38 32 ALA B O 1
ATOM 1026 N N . ASP B 1 33 ? 4.555 0.841 -7.043 1 98.12 33 ASP B N 1
ATOM 1027 C CA . ASP B 1 33 ? 5.211 0.365 -8.258 1 98.12 33 ASP B CA 1
ATOM 1028 C C . ASP B 1 33 ? 5.562 -1.117 -8.148 1 98.12 33 ASP B C 1
ATOM 1030 O O . ASP B 1 33 ? 5.273 -1.898 -9.055 1 98.12 33 ASP B O 1
ATOM 1034 N N . GLN B 1 34 ? 6.164 -1.42 -7.066 1 97.75 34 GLN B N 1
ATOM 1035 C CA . GLN B 1 34 ? 6.562 -2.811 -6.867 1 97.75 34 GLN B CA 1
ATOM 1036 C C . GLN B 1 34 ? 5.348 -3.732 -6.844 1 97.75 34 GLN B C 1
ATOM 1038 O O . GLN B 1 34 ? 5.379 -4.828 -7.41 1 97.75 34 GLN B O 1
ATOM 1043 N N . SER B 1 35 ? 4.359 -3.328 -6.188 1 97.62 35 SER B N 1
ATOM 1044 C CA . SER B 1 35 ? 3.145 -4.133 -6.105 1 97.62 35 SER B CA 1
ATOM 1045 C C . SER B 1 35 ? 2.545 -4.375 -7.484 1 97.62 35 SER B C 1
ATOM 1047 O O . SER B 1 35 ? 2.1 -5.48 -7.789 1 97.62 35 SER B O 1
ATOM 1049 N N . THR B 1 36 ? 2.521 -3.33 -8.281 1 97.62 36 THR B N 1
ATOM 1050 C CA . THR B 1 36 ? 2.027 -3.471 -9.648 1 97.62 36 THR B CA 1
ATOM 1051 C C . THR B 1 36 ? 2.871 -4.477 -10.43 1 97.62 36 THR B C 1
ATOM 1053 O O . THR B 1 36 ? 2.334 -5.324 -11.148 1 97.62 36 THR B O 1
ATOM 1056 N N . GLN B 1 37 ? 4.137 -4.395 -10.297 1 97.56 37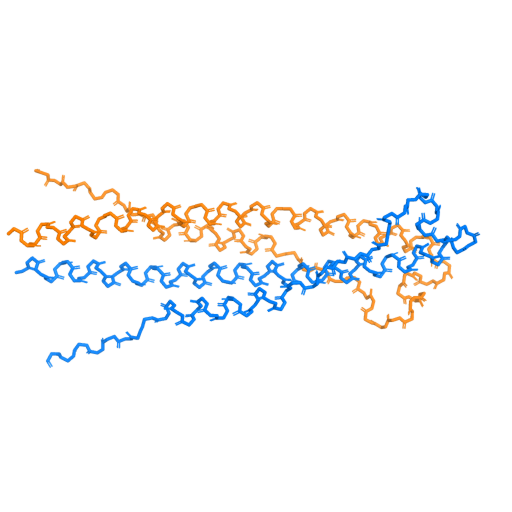 GLN B N 1
ATOM 1057 C CA . GLN B 1 37 ? 5.035 -5.316 -10.992 1 97.56 37 GLN B CA 1
ATOM 1058 C C . GLN B 1 37 ? 4.805 -6.754 -10.531 1 97.56 37 GLN B C 1
ATOM 1060 O O . GLN B 1 37 ? 4.746 -7.672 -11.352 1 97.56 37 GLN B O 1
ATOM 1065 N N . MET B 1 38 ? 4.621 -6.961 -9.25 1 97.19 38 MET B N 1
ATOM 1066 C CA . MET B 1 38 ? 4.402 -8.297 -8.703 1 97.19 38 MET B CA 1
ATOM 1067 C C . MET B 1 38 ? 3.062 -8.859 -9.172 1 97.19 38 MET B C 1
ATOM 1069 O O . MET B 1 38 ? 2.969 -10.031 -9.539 1 97.19 38 MET B O 1
ATOM 1073 N N . ARG B 1 39 ? 2.061 -8.031 -9.133 1 97 39 ARG B N 1
ATOM 1074 C CA . ARG B 1 39 ? 0.749 -8.43 -9.633 1 97 39 ARG B CA 1
ATOM 1075 C C . ARG B 1 39 ? 0.841 -8.945 -11.062 1 97 39 ARG B C 1
ATOM 1077 O O . ARG B 1 39 ? 0.279 -9.992 -11.391 1 97 39 ARG B O 1
ATOM 1084 N N . ASN B 1 40 ? 1.58 -8.188 -11.914 1 97 40 ASN B N 1
ATOM 1085 C CA . ASN B 1 40 ? 1.725 -8.586 -13.305 1 97 40 ASN B CA 1
ATOM 1086 C C . ASN B 1 40 ? 2.439 -9.922 -13.438 1 97 40 ASN B C 1
ATOM 1088 O O . ASN B 1 40 ? 2.041 -10.773 -14.242 1 97 40 ASN B O 1
ATOM 1092 N N . ALA B 1 41 ? 3.453 -10.133 -12.695 1 97.25 41 ALA B N 1
ATOM 1093 C CA . ALA B 1 41 ? 4.195 -11.391 -12.734 1 97.25 41 ALA B CA 1
ATOM 1094 C C . ALA B 1 41 ? 3.314 -12.562 -12.305 1 97.25 41 ALA B C 1
ATOM 1096 O O . ALA B 1 41 ? 3.328 -13.625 -12.93 1 97.25 41 ALA B O 1
ATOM 1097 N N . ILE B 1 42 ? 2.529 -12.391 -11.328 1 97.19 42 ILE B N 1
ATOM 1098 C CA . ILE B 1 42 ? 1.658 -13.438 -10.82 1 97.19 42 ILE B CA 1
ATOM 1099 C C . ILE B 1 42 ? 0.624 -13.812 -11.875 1 97.19 42 ILE B C 1
ATOM 1101 O O . ILE B 1 42 ? 0.327 -14.992 -12.078 1 97.19 42 ILE B O 1
ATOM 1105 N N . TYR B 1 43 ? 0.1 -12.789 -12.523 1 95.62 43 TYR B N 1
ATOM 1106 C CA . TYR B 1 43 ? -0.863 -13.047 -13.586 1 95.62 43 TYR B CA 1
ATOM 1107 C C . TYR B 1 43 ? -0.226 -13.859 -14.711 1 95.62 43 TYR B C 1
ATOM 1109 O O . TYR B 1 43 ? -0.838 -14.789 -15.234 1 95.62 43 TYR B O 1
ATOM 1117 N N . GLN B 1 44 ? 1.01 -13.492 -15.039 1 96.12 44 GLN B N 1
ATOM 1118 C CA . GLN B 1 44 ? 1.718 -14.227 -16.078 1 96.12 44 GLN B CA 1
ATOM 1119 C C . GLN B 1 44 ? 1.936 -15.68 -15.68 1 96.12 44 GLN B C 1
ATOM 1121 O O . GLN B 1 44 ? 1.744 -16.594 -16.484 1 96.12 44 GLN B O 1
ATOM 1126 N N . HIS B 1 45 ? 2.189 -16 -14.469 1 96.12 45 HIS B N 1
ATOM 1127 C CA . HIS B 1 45 ? 2.338 -17.359 -13.961 1 96.12 45 HIS B CA 1
ATOM 1128 C C . HIS B 1 45 ? 1.011 -18.109 -13.992 1 96.12 45 HIS B C 1
ATOM 1130 O O . HIS B 1 45 ? 0.97 -19.281 -14.344 1 96.12 45 HIS B O 1
ATOM 1136 N N . HIS B 1 46 ? 0.024 -17.406 -13.648 1 95.12 46 HIS B N 1
ATOM 1137 C CA . HIS B 1 46 ? -1.303 -18 -13.703 1 95.12 46 HIS B CA 1
ATOM 1138 C C . HIS B 1 46 ? -1.643 -18.469 -15.109 1 95.12 46 HIS B C 1
ATOM 1140 O O . HIS B 1 46 ? -2.162 -19.578 -15.297 1 95.12 46 HIS B O 1
ATOM 1146 N N . MET B 1 47 ? -1.314 -17.656 -16.078 1 94.5 47 MET B N 1
ATOM 1147 C CA . MET B 1 47 ? -1.6 -17.984 -17.469 1 94.5 47 MET B CA 1
ATOM 1148 C C . MET B 1 47 ? -0.823 -19.234 -17.906 1 94.5 47 MET B C 1
ATOM 1150 O O . MET B 1 47 ? -1.365 -20.109 -18.578 1 94.5 47 MET B O 1
ATOM 1154 N N . VAL B 1 48 ? 0.426 -19.312 -17.5 1 96.69 48 VAL B N 1
ATOM 1155 C CA . VAL B 1 48 ? 1.253 -20.453 -17.859 1 96.69 48 VAL B CA 1
ATOM 1156 C C . VAL B 1 48 ? 0.698 -21.719 -17.188 1 96.69 48 VAL B C 1
ATOM 1158 O O . VAL B 1 48 ? 0.583 -22.766 -17.828 1 96.69 48 VAL B O 1
ATOM 1161 N N . LEU B 1 49 ? 0.302 -21.688 -15.961 1 96.06 49 LEU B N 1
ATOM 1162 C CA . LEU B 1 49 ? -0.251 -22.828 -15.242 1 96.06 49 LEU B CA 1
ATOM 1163 C C . LEU B 1 49 ? -1.589 -23.25 -15.836 1 96.06 49 LEU B C 1
ATOM 1165 O O . LEU B 1 49 ? -1.883 -24.438 -15.93 1 96.06 49 LEU B O 1
ATOM 1169 N N . ASP B 1 50 ? -2.338 -22.25 -16.234 1 94.31 50 ASP B N 1
ATOM 1170 C CA . ASP B 1 50 ? -3.598 -22.547 -16.906 1 94.31 50 ASP B CA 1
ATOM 1171 C C . ASP B 1 50 ? -3.355 -23.312 -18.203 1 94.31 50 ASP B C 1
ATOM 1173 O O . ASP B 1 50 ? -4.102 -24.234 -18.547 1 94.31 50 ASP B O 1
ATOM 1177 N N . TYR B 1 51 ? -2.312 -22.906 -18.875 1 96.69 51 TYR B N 1
ATOM 1178 C CA . TYR B 1 51 ? -1.96 -23.578 -20.125 1 96.69 51 TYR B CA 1
ATOM 1179 C C . TYR B 1 51 ? -1.517 -25.016 -19.844 1 96.69 51 TYR B C 1
ATOM 1181 O O . TYR B 1 51 ? -1.966 -25.938 -20.516 1 96.69 51 TYR B O 1
ATOM 1189 N N . LEU B 1 52 ? -0.746 -25.234 -18.891 1 95.56 52 LEU B N 1
ATOM 1190 C CA . LEU B 1 52 ? -0.224 -26.547 -18.547 1 95.56 52 LEU B CA 1
ATOM 1191 C C . LEU B 1 52 ? -1.343 -27.469 -18.078 1 95.56 52 LEU B C 1
ATOM 1193 O O . LEU B 1 52 ? -1.281 -28.688 -18.281 1 95.56 52 LEU B O 1
ATOM 1197 N N . LEU B 1 53 ? -2.408 -26.844 -17.562 1 95.38 53 LEU B N 1
ATOM 1198 C CA . LEU B 1 53 ? -3.508 -27.625 -17.016 1 95.38 53 LEU B CA 1
ATOM 1199 C C . LEU B 1 53 ? -4.746 -27.516 -17.906 1 95.38 53 LEU B C 1
ATOM 1201 O O . LEU B 1 53 ? -5.871 -27.719 -17.422 1 95.38 53 LEU B O 1
ATOM 1205 N N . ALA B 1 54 ? -4.516 -27.156 -19.094 1 95.19 54 ALA B N 1
ATOM 1206 C CA . ALA B 1 54 ? -5.637 -26.906 -20 1 95.19 54 ALA B CA 1
ATOM 1207 C C . ALA B 1 54 ? -6.555 -28.125 -20.094 1 95.19 54 ALA B C 1
ATOM 1209 O O . ALA B 1 54 ? -7.777 -27.984 -20.078 1 95.19 54 ALA B O 1
ATOM 1210 N N . GLU B 1 55 ? -5.973 -29.281 -20.141 1 95.94 55 GLU B N 1
ATOM 1211 C CA . GLU B 1 55 ? -6.738 -30.516 -20.281 1 95.94 55 GLU B CA 1
ATOM 1212 C C . GLU B 1 55 ? -7.562 -30.797 -19.031 1 95.94 55 GLU B C 1
ATOM 1214 O O . GLU B 1 55 ? -8.586 -31.484 -19.094 1 95.94 55 GLU B O 1
ATOM 1219 N N . GLU B 1 56 ? -7.188 -30.219 -17.984 1 94.06 56 GLU B N 1
ATOM 1220 C CA . GLU B 1 56 ? -7.867 -30.453 -16.703 1 94.06 56 GLU B CA 1
ATOM 1221 C C . GLU B 1 56 ? -8.773 -29.281 -16.344 1 94.06 56 GLU B C 1
ATOM 1223 O O . GLU B 1 56 ? -9.273 -29.203 -15.219 1 94.06 56 GLU B O 1
ATOM 1228 N N . GLY B 1 57 ? -8.953 -28.297 -17.234 1 91.19 57 GLY B N 1
ATOM 1229 C CA . GLY B 1 57 ? -9.867 -27.188 -17.016 1 91.19 57 GLY B CA 1
ATOM 1230 C C . GLY B 1 57 ? -9.188 -25.969 -16.406 1 91.19 57 GLY B C 1
ATOM 1231 O O . GLY B 1 57 ? -9.852 -25.047 -15.953 1 91.19 57 GLY B O 1
ATOM 1232 N N . GLY B 1 58 ? -7.875 -26.094 -16.266 1 91.44 58 GLY B N 1
ATOM 1233 C CA . GLY B 1 58 ? -7.133 -24.953 -15.75 1 91.44 58 GLY B CA 1
ATOM 1234 C C . GLY B 1 58 ? -6.898 -25.016 -14.258 1 91.44 58 GLY B C 1
ATOM 1235 O O . GLY B 1 58 ? -7.219 -26.016 -13.609 1 91.44 58 GLY B O 1
ATOM 1236 N N . VAL B 1 59 ? -6.277 -24.031 -13.75 1 92.25 59 VAL B N 1
ATOM 1237 C CA . VAL B 1 59 ? -5.859 -23.938 -12.352 1 92.25 59 VAL B CA 1
ATOM 1238 C C . VAL B 1 59 ? -7.074 -24.078 -11.438 1 92.25 59 VAL B C 1
ATOM 1240 O O . VAL B 1 59 ? -7.07 -24.891 -10.508 1 92.25 59 VAL B O 1
ATOM 1243 N N . CYS 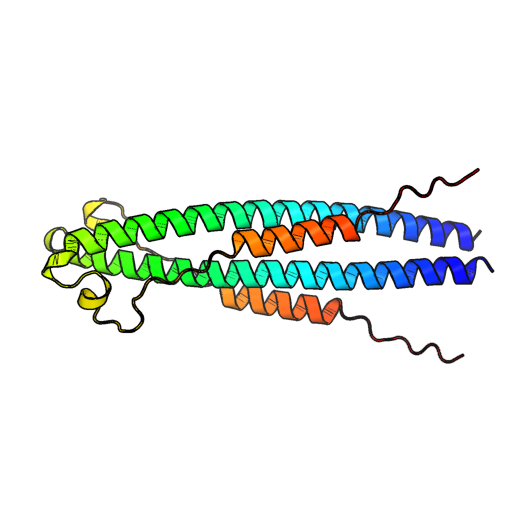B 1 60 ? -8.086 -23.312 -11.719 1 89.81 60 CYS B N 1
ATOM 1244 C CA . CYS B 1 60 ? -9.25 -23.281 -10.836 1 89.81 60 CYS B CA 1
ATOM 1245 C C . CYS B 1 60 ? -9.969 -24.625 -10.82 1 89.81 60 CYS B C 1
ATOM 1247 O O . CYS B 1 60 ? -10.414 -25.094 -9.773 1 89.81 60 CYS B O 1
ATOM 1249 N N . ALA B 1 61 ? -10.18 -25.172 -11.938 1 89.62 61 ALA B N 1
ATOM 1250 C CA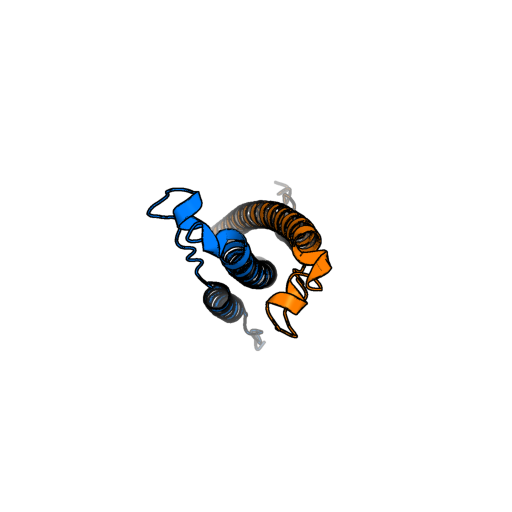 . ALA B 1 61 ? -10.812 -26.484 -12.008 1 89.62 61 ALA B CA 1
ATOM 1251 C C . ALA B 1 61 ? -10.016 -27.516 -11.219 1 89.62 61 ALA B C 1
ATOM 1253 O O . ALA B 1 61 ? -10.586 -28.328 -10.484 1 89.62 61 ALA B O 1
ATOM 1254 N N . LYS B 1 62 ? -8.734 -27.391 -11.336 1 90.38 62 LYS B N 1
ATOM 1255 C CA . LYS B 1 62 ? -7.867 -28.359 -10.664 1 90.38 62 LYS B CA 1
ATOM 1256 C C . LYS B 1 62 ? -7.953 -28.219 -9.148 1 90.38 62 LYS B C 1
ATOM 1258 O O . LYS B 1 62 ? -7.953 -29.203 -8.422 1 90.38 62 LYS B O 1
ATOM 1263 N N . LEU B 1 63 ? -7.984 -27.016 -8.711 1 89.69 63 LEU B N 1
ATOM 1264 C CA . LEU B 1 63 ? -8.016 -26.766 -7.27 1 89.69 63 LEU B CA 1
ATOM 1265 C C . LEU B 1 63 ? -9.43 -26.953 -6.719 1 89.69 63 LEU B C 1
ATOM 1267 O O . LEU B 1 63 ? -9.625 -27 -5.504 1 89.69 63 LEU B O 1
ATOM 1271 N N . ASN B 1 64 ? -10.375 -27.141 -7.637 1 83.75 64 ASN B N 1
ATOM 1272 C CA . ASN B 1 64 ? -11.773 -27.297 -7.262 1 83.75 64 ASN B CA 1
ATOM 1273 C C . ASN B 1 64 ? -12.242 -26.156 -6.359 1 83.75 64 ASN B C 1
ATOM 1275 O O . ASN B 1 64 ? -12.867 -26.391 -5.324 1 83.75 64 ASN B O 1
ATOM 1279 N N . GLU B 1 65 ? -11.688 -25.125 -6.57 1 76.56 65 GLU B N 1
ATOM 1280 C CA . GLU B 1 65 ? -12.039 -23.953 -5.77 1 76.56 65 GLU B CA 1
ATOM 1281 C C . GLU B 1 65 ? -12.82 -22.938 -6.598 1 76.56 65 GLU B C 1
ATOM 1283 O O . GLU B 1 65 ? -12.367 -22.516 -7.664 1 76.56 65 GLU B O 1
ATOM 1288 N N . SER B 1 66 ? -14.062 -22.609 -6.148 1 67 66 SER B N 1
ATOM 1289 C CA . SER B 1 66 ? -14.898 -21.656 -6.855 1 67 66 SER B CA 1
ATOM 1290 C C . SER B 1 66 ? -14.297 -20.25 -6.809 1 67 66 SER B C 1
ATOM 1292 O O . SER B 1 66 ? -14.5 -19.453 -7.723 1 67 66 SER B O 1
ATOM 1294 N N . ASN B 1 67 ? -13.609 -20.062 -5.75 1 66.31 67 ASN B N 1
ATOM 1295 C CA . ASN B 1 67 ? -13.023 -18.75 -5.559 1 66.31 67 ASN B CA 1
ATOM 1296 C C . ASN B 1 67 ? -11.594 -18.688 -6.086 1 66.31 67 ASN B C 1
ATOM 1298 O O . ASN B 1 67 ? -10.773 -17.938 -5.566 1 66.31 67 ASN B O 1
ATOM 1302 N N . CYS B 1 68 ? -11.281 -19.484 -7.062 1 67.5 68 CYS B N 1
ATOM 1303 C CA . CYS B 1 68 ? -9.906 -19.625 -7.531 1 67.5 68 CYS B CA 1
ATOM 1304 C C . CYS B 1 68 ? -9.602 -18.641 -8.648 1 67.5 68 CYS B C 1
ATOM 1306 O O . CYS B 1 68 ? -8.469 -18.562 -9.125 1 67.5 68 CYS B O 1
ATOM 1308 N N . CYS B 1 69 ? -10.648 -17.781 -9.109 1 71.5 69 CYS B N 1
ATOM 1309 C CA . CYS B 1 69 ? -10.305 -16.828 -10.156 1 71.5 69 CYS B CA 1
ATOM 1310 C C . CYS B 1 69 ? -9.367 -15.758 -9.617 1 71.5 69 CYS B C 1
ATOM 1312 O O . CYS B 1 69 ? -9.617 -15.172 -8.562 1 71.5 69 CYS B O 1
ATOM 1314 N N . ILE B 1 70 ? -8.133 -15.898 -10.164 1 84.19 70 ILE B N 1
ATOM 1315 C CA . ILE B 1 70 ? -7.133 -14.914 -9.773 1 84.19 70 ILE B CA 1
ATOM 1316 C C . ILE B 1 70 ? -7.691 -13.508 -9.969 1 84.19 70 ILE B C 1
ATOM 1318 O O . ILE B 1 70 ? -8.156 -13.164 -11.055 1 84.19 70 ILE B O 1
ATOM 1322 N N . GLN B 1 71 ? -7.961 -12.867 -8.883 1 88.56 71 GLN B N 1
ATOM 1323 C CA . GLN B 1 71 ? -8.328 -11.453 -8.914 1 88.56 71 GLN B CA 1
ATOM 1324 C C . GLN B 1 71 ? -7.441 -10.633 -7.98 1 88.56 71 GLN B C 1
ATOM 1326 O O . GLN B 1 71 ? -7.609 -10.68 -6.762 1 88.56 71 GLN B O 1
ATOM 1331 N N . ILE B 1 72 ? -6.539 -9.961 -8.609 1 93.94 72 ILE B N 1
ATOM 1332 C CA . ILE B 1 72 ? -5.672 -9.055 -7.867 1 93.94 72 ILE B CA 1
ATOM 1333 C C . ILE B 1 72 ? -5.879 -7.625 -8.359 1 93.94 72 ILE B C 1
ATOM 1335 O O . ILE B 1 72 ? -5.629 -7.324 -9.531 1 93.94 72 ILE B O 1
ATOM 1339 N N . ASP B 1 73 ? -6.281 -6.801 -7.43 1 93.69 73 ASP B N 1
ATOM 1340 C CA . ASP B 1 73 ? -6.52 -5.406 -7.797 1 93.69 73 ASP B CA 1
ATOM 1341 C C . ASP B 1 73 ? -5.219 -4.715 -8.203 1 93.69 73 ASP B C 1
ATOM 1343 O O . ASP B 1 73 ? -4.141 -5.082 -7.727 1 93.69 73 ASP B O 1
ATOM 1347 N N . ASP B 1 74 ? -5.359 -3.795 -9.148 1 93.44 74 ASP B N 1
ATOM 1348 C CA . ASP B 1 74 ? -4.25 -2.885 -9.43 1 93.44 74 ASP B CA 1
ATOM 1349 C C . ASP B 1 74 ? -4.449 -1.545 -8.727 1 93.44 74 ASP B C 1
ATOM 1351 O O . ASP B 1 74 ? -5.031 -0.62 -9.297 1 93.44 74 ASP B O 1
ATOM 1355 N N . ASN B 1 75 ? -3.896 -1.508 -7.551 1 96.94 75 ASN B N 1
ATOM 1356 C CA . ASN B 1 75 ? -4.133 -0.324 -6.73 1 96.94 75 ASN B CA 1
ATOM 1357 C C . ASN B 1 75 ? -3.021 0.706 -6.898 1 96.94 75 ASN B C 1
ATOM 1359 O O . ASN B 1 75 ? -3.027 1.745 -6.238 1 96.94 75 ASN B O 1
ATOM 1363 N N . GLY B 1 76 ? -2.062 0.388 -7.727 1 96.88 76 GLY B N 1
ATOM 1364 C CA . GLY B 1 76 ? -0.925 1.277 -7.902 1 96.88 76 GLY B CA 1
ATOM 1365 C C . GLY B 1 76 ? -1.32 2.668 -8.367 1 96.88 76 GLY B C 1
ATOM 1366 O O . GLY B 1 76 ? -0.831 3.666 -7.836 1 96.88 76 GLY B O 1
ATOM 1367 N N . LYS B 1 77 ? -2.182 2.732 -9.273 1 96.19 77 LYS B N 1
ATOM 1368 C CA . LYS B 1 77 ? -2.615 4.023 -9.797 1 96.19 77 LYS B CA 1
ATOM 1369 C C . LYS B 1 77 ? -3.348 4.832 -8.734 1 96.19 77 LYS B C 1
ATOM 1371 O O . LYS B 1 77 ? -3.117 6.035 -8.594 1 96.19 77 LYS B O 1
ATOM 1376 N N . ALA B 1 78 ? -4.273 4.168 -8.062 1 98.12 78 ALA B N 1
ATOM 1377 C CA . ALA B 1 78 ? -5.02 4.84 -7 1 98.12 78 ALA B CA 1
ATOM 1378 C C . ALA B 1 78 ? -4.078 5.379 -5.926 1 98.12 78 ALA B C 1
ATOM 1380 O O . ALA B 1 78 ? -4.242 6.508 -5.457 1 98.12 78 ALA B O 1
ATOM 1381 N N . VAL B 1 79 ? -3.053 4.59 -5.484 1 98.75 79 VAL B N 1
ATOM 1382 C CA . VAL B 1 79 ? -2.078 5.016 -4.484 1 98.75 79 VAL B CA 1
ATOM 1383 C C . VAL B 1 79 ? -1.306 6.227 -4.996 1 98.75 79 VAL B C 1
ATOM 1385 O O . VAL B 1 79 ? -1.109 7.203 -4.266 1 98.75 79 VAL B O 1
ATOM 1388 N N . LYS B 1 80 ? -0.939 6.23 -6.246 1 98.38 80 LYS B N 1
ATOM 1389 C CA . LYS B 1 80 ? -0.149 7.324 -6.805 1 98.38 80 LYS B CA 1
ATOM 1390 C C . LYS B 1 80 ? -0.969 8.609 -6.887 1 98.38 80 LYS B C 1
ATOM 1392 O O . LYS B 1 80 ? -0.431 9.703 -6.723 1 98.38 80 LYS B O 1
ATOM 1397 N N . GLN B 1 81 ? -2.227 8.445 -7.125 1 98.44 81 GLN B N 1
ATOM 1398 C CA . GLN B 1 81 ? -3.102 9.617 -7.086 1 98.44 81 GLN B CA 1
ATOM 1399 C C . GLN B 1 81 ? -3.174 10.203 -5.684 1 98.44 81 GLN B C 1
ATOM 1401 O O . GLN B 1 81 ? -3.131 11.43 -5.512 1 98.44 81 GLN B O 1
ATOM 1406 N N . LEU B 1 82 ? -3.312 9.359 -4.707 1 98.81 82 LEU B N 1
ATOM 1407 C CA . LEU B 1 82 ? -3.336 9.82 -3.324 1 98.81 82 LEU B CA 1
ATOM 1408 C C . LEU B 1 82 ? -2.043 10.547 -2.969 1 98.81 82 LEU B C 1
ATOM 1410 O O . LEU B 1 82 ? -2.072 11.617 -2.355 1 98.81 82 LEU B O 1
ATOM 1414 N N . THR B 1 83 ? -0.889 9.969 -3.355 1 98.75 83 THR B N 1
ATOM 1415 C CA . THR B 1 83 ? 0.389 10.562 -2.984 1 98.75 83 THR B CA 1
ATOM 1416 C C . THR B 1 83 ? 0.588 11.898 -3.695 1 98.75 83 THR B C 1
ATOM 1418 O O . THR B 1 83 ? 1.186 12.82 -3.137 1 98.75 83 THR B O 1
ATOM 1421 N N . LYS B 1 84 ? 0.117 12.031 -4.902 1 98.31 84 LYS B N 1
ATOM 1422 C CA . LYS B 1 84 ? 0.155 13.305 -5.613 1 98.31 84 LYS B CA 1
ATOM 1423 C C . LYS B 1 84 ? -0.606 14.383 -4.848 1 98.31 84 LYS B C 1
ATOM 1425 O O . LYS B 1 84 ? -0.116 15.508 -4.691 1 98.31 84 LYS B O 1
ATOM 1430 N N . GLU B 1 85 ? -1.77 14.055 -4.371 1 98.06 85 GLU B N 1
ATOM 1431 C CA . GLU B 1 85 ? -2.59 14.992 -3.609 1 98.06 85 GLU B CA 1
ATOM 1432 C C . GLU B 1 85 ? -1.929 15.352 -2.283 1 98.06 85 GLU B C 1
ATOM 1434 O O . GLU B 1 85 ? -1.993 16.5 -1.845 1 98.06 85 GLU B O 1
ATOM 1439 N N . MET B 1 86 ? -1.296 14.406 -1.65 1 98.25 86 MET B N 1
ATOM 1440 C CA . MET B 1 86 ? -0.578 14.641 -0.402 1 98.25 86 MET B CA 1
ATOM 1441 C C . MET B 1 86 ? 0.507 15.695 -0.589 1 98.25 86 MET B C 1
ATOM 1443 O O . MET B 1 86 ? 0.636 16.609 0.225 1 98.25 86 MET B O 1
ATOM 1447 N N . ARG B 1 87 ? 1.258 15.547 -1.645 1 97.75 87 ARG B N 1
ATOM 1448 C CA . ARG B 1 87 ? 2.348 16.484 -1.919 1 97.75 87 ARG B CA 1
ATOM 1449 C C . ARG B 1 87 ? 1.814 17.891 -2.184 1 97.75 87 ARG B C 1
ATOM 1451 O O . ARG B 1 87 ? 2.387 18.875 -1.715 1 97.75 87 ARG B O 1
ATOM 1458 N N . LYS B 1 88 ? 0.743 17.969 -2.908 1 96.56 88 LYS B N 1
ATOM 1459 C CA . LYS B 1 88 ? 0.131 19.266 -3.207 1 96.56 88 LYS B CA 1
ATOM 1460 C C . LYS B 1 88 ? -0.344 19.953 -1.933 1 96.56 88 LYS B C 1
ATOM 1462 O O . LYS B 1 88 ? -0.133 21.156 -1.756 1 96.56 88 LYS B O 1
ATOM 1467 N N . LEU B 1 89 ? -0.917 19.172 -1.072 1 95.62 89 LEU B N 1
ATOM 1468 C CA . LEU B 1 89 ? -1.479 19.703 0.165 1 95.62 89 LEU B CA 1
ATOM 1469 C C . LEU B 1 89 ? -0.375 20.141 1.117 1 95.62 89 LEU B C 1
ATOM 1471 O O . LEU B 1 89 ? -0.514 21.156 1.803 1 95.62 89 LEU B O 1
ATOM 1475 N N . ALA B 1 90 ? 0.619 19.422 1.194 1 94.44 90 ALA B N 1
ATOM 1476 C CA . ALA B 1 90 ? 1.685 19.688 2.158 1 94.44 90 ALA B CA 1
ATOM 1477 C C . ALA B 1 90 ? 2.582 20.828 1.686 1 94.44 90 ALA B C 1
ATOM 1479 O O . ALA B 1 90 ? 3.344 21.391 2.473 1 94.44 90 ALA B O 1
ATOM 1480 N N . HIS B 1 91 ? 2.459 21.094 0.445 1 89.06 91 HIS B N 1
ATOM 1481 C CA . HIS B 1 91 ? 3.312 22.141 -0.099 1 89.06 91 HIS B CA 1
ATOM 1482 C C . HIS B 1 91 ? 2.945 23.5 0.479 1 89.06 91 HIS B C 1
ATOM 1484 O O . HIS B 1 91 ? 1.788 23.922 0.41 1 89.06 91 HIS B O 1
ATOM 1490 N N . VAL B 1 92 ? 3.777 24.109 1.281 1 75 92 VAL B N 1
ATOM 1491 C CA . VAL B 1 92 ? 3.635 25.453 1.84 1 75 92 VAL B CA 1
ATOM 1492 C C . VAL B 1 92 ? 4.242 26.484 0.885 1 75 92 VAL B C 1
ATOM 1494 O O . VAL B 1 92 ? 5.445 26.453 0.611 1 75 92 VAL B O 1
ATOM 1497 N N . PRO B 1 93 ? 3.213 27.297 0.312 1 63.66 93 PRO B N 1
ATOM 1498 C CA . PRO B 1 93 ? 3.787 28.328 -0.555 1 63.66 93 PRO B CA 1
ATOM 1499 C C . PRO B 1 93 ? 4.836 29.188 0.157 1 63.66 93 PRO B C 1
ATOM 1501 O O . PRO B 1 93 ? 4.73 29.422 1.363 1 63.66 93 PRO B O 1
ATOM 1504 N N . VAL B 1 94 ? 6.105 29.281 -0.252 1 55.44 94 VAL B N 1
ATOM 1505 C CA . VAL B 1 94 ? 7.125 30.188 0.25 1 55.44 94 VAL B CA 1
ATOM 1506 C C . VAL B 1 94 ? 6.488 31.531 0.595 1 55.44 94 VAL B C 1
ATOM 1508 O O . VAL B 1 94 ? 5.848 32.156 -0.254 1 55.44 94 VAL B O 1
ATOM 1511 N N . GLN B 1 95 ? 5.969 31.688 1.795 1 54.25 95 GLN B N 1
ATOM 1512 C CA . GLN B 1 95 ? 5.551 33.031 2.127 1 54.25 95 GLN B CA 1
ATOM 1513 C C . GLN B 1 95 ? 6.711 34.031 1.983 1 54.25 95 GLN B C 1
ATOM 1515 O O . GLN B 1 95 ? 7.828 33.75 2.424 1 54.25 95 GLN B O 1
ATOM 1520 N N . THR B 1 96 ? 6.793 34.688 0.899 1 46.47 96 THR B N 1
ATOM 1521 C CA . THR B 1 96 ? 7.719 35.812 0.799 1 46.47 96 THR B CA 1
ATOM 1522 C C . THR B 1 96 ? 7.5 36.781 1.942 1 46.47 96 THR B C 1
ATOM 1524 O O . THR B 1 96 ? 6.395 37.312 2.117 1 46.47 96 THR B O 1
ATOM 1527 N N . TRP B 1 97 ? 8.008 36.531 3.102 1 43.06 97 TRP B N 1
ATOM 1528 C CA . TRP B 1 97 ? 8.07 37.562 4.137 1 43.06 97 TRP B CA 1
ATOM 1529 C C . TRP B 1 97 ? 8.617 38.844 3.572 1 43.06 97 TRP B C 1
ATOM 1531 O O . TRP B 1 97 ? 9.719 38.906 3.018 1 43.06 97 TRP B O 1
ATOM 1541 N N . GLY B 1 98 ? 7.699 39.594 3.059 1 39.44 98 GLY B N 1
ATOM 1542 C CA . GLY B 1 98 ? 8.164 40.969 2.861 1 39.44 98 GLY B CA 1
ATOM 1543 C C . GLY B 1 98 ? 8.766 41.562 4.109 1 39.44 98 GLY B C 1
ATOM 1544 O O . GLY B 1 98 ? 8.078 41.719 5.121 1 39.44 98 GLY B O 1
ATOM 1545 N N . GLY B 1 99 ? 10.016 41.438 4.379 1 35.25 99 GLY B N 1
ATOM 1546 C CA . GLY B 1 99 ? 10.695 42.469 5.145 1 35.25 99 GLY B CA 1
ATOM 1547 C C . GLY B 1 99 ? 10.484 43.844 4.578 1 35.25 99 GLY B C 1
ATOM 1548 O O . GLY B 1 99 ? 10.117 44 3.408 1 35.25 99 GLY B O 1
#

Organism: NCBI:txid38772

pLDDT: mean 88.94, std 14.05, range [35.03, 98.81]

Nearest PDB structures (foldseek):
  4n21-assembly1_C  TM=9.078E-01  e=1.470E-03  CAS virus
  6rx1-assembly1_A  TM=9.588E-01  e=6.967E-04  Homo sapiens
  4n21-assembly1_C  TM=9.036E-01  e=1.468E-03  CAS virus
  5j9q-assembly1_H  TM=3.916E-01  e=9.338E+00  Saccharomyces cerevisiae S288C

Solvent-accessible surface area (backbone atoms only — not comparable to full-atom values): 11021 Å² total; per-residue (Å²): 116,73,67,56,54,51,50,53,52,49,53,50,50,50,52,50,50,27,53,42,48,45,45,51,31,51,39,51,44,47,52,27,53,35,49,44,39,48,51,52,50,52,53,52,50,50,54,52,43,26,58,77,27,44,92,57,60,16,57,33,52,66,64,69,35,91,80,49,71,87,80,77,84,75,56,32,63,61,52,45,53,51,33,52,51,49,45,60,69,42,57,72,75,81,73,74,74,78,124,113,72,66,58,55,54,48,51,52,50,52,51,52,50,51,53,51,27,52,53,48,46,52,52,31,51,53,50,43,53,52,27,52,51,50,44,53,48,53,52,51,51,52,54,50,49,52,51,47,26,59,76,27,47,92,59,62,16,54,36,53,64,68,69,37,90,82,45,68,85,68,67,69,77,49,32,64,62,37,45,51,44,33,53,51,41,47,62,68,44,56,70,78,79,73,75,73,77,124

Foldseek 3Di:
DVVVVVVVVVVVVLVVQLVVLLVVLVVLLVVLVVLQVVLVVVVVVQVVQQVVCVVQVGDCSVVVHPPPDDDDDNCNVVSNVVSVVSNVVSDDDPPPPDD/DVVVVVVVVVVVVLVVLLVVLLVVLVVLLVVLVVVQVVLVVVVVVQVVQQVVCVVQVGDCSVVVHPPPPDDDDNCNVVSNVVSVVSNVVSDDDPPPPPD

Secondary structure (DSSP, 8-state):
-HHHHHHHHHHHHHHHHHHHHHHHHHHHHHHHHHHHHHHHHHHHHHHHHHHHTGGGTHHHHHHT-TT--------HHHHHHHHHHHHHHH---------/-HHHHHHHHHHHHHHHHHHHHHHHHHHHHHHHHHHHHHHHHHHHHHHHHHHHTGGGTHHHHHHT-GGGS------HHHHHHHHHHHHHHH---------

InterPro domains:
  IPR018154 TLV/ENV coat polyprotein [PTHR10424] (10-89)

Radius of gyration: 24.72 Å; Cα contacts (8 Å, |Δi|>4): 180; chains: 2; bounding box: 34×80×43 Å